Protein AF-A0A9W9ZED6-F1 (afdb_monomer_lite)

InterPro domains:
  IPR007842 HEPN domain [PF05168] (178-301)
  IPR007842 HEPN domain [PS50910] (184-295)
  IPR007842 HEPN domain [SM00748] (182-295)
  IPR036869 Chaperone J-domain superfamily [G3DSA:1.10.287.110] (60-120)

Foldseek 3Di:
DDDDPPPPLPPLLCQLADWDFADPDPVDHTDIDTNLPDPDDDPVPDPDPPDDDDPVVLVVLLVVLLSQLVSLLVDDPVSSLSSLLVQLLVLQLLVDPPCSVSSVVSNVSSCVSCVVSPDDCPVVSVVSSVVSNVVSVVVVVLLVVCCVPQNHPVPRPVCVPDPDDDDPPPWDADLVVLVVLLVQLVVLLVVLVCLLVDPDHQLLSSLLSLLSSLQSLLVSLVNRTHPDDDPDSQNLVSCPPSPDVVSNVLSVVSCVLNNTNVQSPDQVNDDPPDDNSVVGDSVSSVSSSVSSVVSSVVSVVVRD

Radius of gyration: 32.07 Å; chains: 1; bounding box: 78×42×89 Å

Sequence (304 aa):
MDEDDIVDEDNIVDLLTKMYKINIGHDKEPVQVNSADVYKFHRLQEISDDHHSRKGEKQEVFDEISVVLEDAWRLPEEQRTQIVKRLILRWCPEKNLGDEEFCSEAFEHIKNEISRLGRSYDGYIDAWVARAREHGSHREEYRKSFSREYGSWESSSSQRRRNFPPSFCRRNPQPGEARRWFRQAEADLAAGENEIDFSRPSYEWACFKCHQAAEKALKAAQYTIHAEKTSVHNLVDNCSGLNDSELTNLASQLERLVGGSARMRYPDQMCSPKIPNEVYSVQMAQQALELSKKIVVRVEENMP

pLDDT: mean 82.51, std 17.11, range [30.47, 98.81]

Secondary structure (DSSP, 8-state):
--------TTHHHHHHH-EEEE---TTSPPEEEETTT-SSS---TTS-S-----HHHHHHHHHHHHHHHHHHHTS-HHHHHHHHHHHHHHH-GGG-TT-HHHHHHHHHHHHHHHHHTT---HHHHHHHHHHHHHHHHHHHHHHHHHHHHH--GGG-TTGGG-SSPPP--S-B--HHHHHHHHHHHHHHHHHHHHHHSSSS--HHHHHHHHHHHHHHHHHHHHHTTB-PPP----TTGGGTTS--HHHHHHHHHHHHHH-STTTTT-GGGS-TT--GGGT--HHHHHHHHHHHHHHHHHHHHT--

Structure (mmCIF, N/CA/C/O backbone):
data_AF-A0A9W9ZED6-F1
#
_entry.id   AF-A0A9W9ZED6-F1
#
loop_
_atom_site.group_PDB
_atom_site.id
_atom_site.type_symbol
_atom_site.label_atom_id
_atom_site.label_alt_id
_atom_site.label_comp_id
_atom_site.label_asym_id
_atom_site.label_entity_id
_atom_site.label_seq_id
_atom_site.pdbx_PDB_ins_code
_atom_site.Cartn_x
_atom_site.Cartn_y
_atom_site.Cartn_z
_atom_site.occupancy
_atom_site.B_iso_or_equiv
_atom_site.auth_seq_id
_atom_site.auth_comp_id
_atom_site.auth_asym_id
_atom_site.auth_atom_id
_atom_site.pdbx_PDB_model_num
ATOM 1 N N . MET A 1 1 ? 42.546 -27.499 -48.907 1.00 32.12 1 MET A N 1
ATOM 2 C CA . MET A 1 1 ? 41.297 -27.457 -49.681 1.00 32.12 1 MET A CA 1
ATOM 3 C C . MET A 1 1 ? 40.291 -27.001 -48.672 1.00 32.12 1 MET A C 1
ATOM 5 O O . MET A 1 1 ? 39.915 -27.759 -47.788 1.00 32.12 1 MET A O 1
ATOM 9 N N . ASP A 1 2 ? 40.162 -25.692 -48.696 1.00 34.41 2 ASP A N 1
ATOM 10 C CA . ASP A 1 2 ? 39.523 -24.842 -47.718 1.00 34.41 2 ASP A CA 1
ATOM 11 C C . ASP A 1 2 ? 38.009 -24.994 -47.872 1.00 34.41 2 ASP A C 1
ATOM 13 O O . ASP A 1 2 ? 37.505 -24.993 -48.995 1.00 34.41 2 ASP A O 1
ATOM 17 N N . GLU A 1 3 ? 37.304 -25.170 -46.761 1.00 31.50 3 GLU A N 1
ATOM 18 C CA . GLU A 1 3 ? 35.879 -24.868 -46.683 1.00 31.50 3 GLU A CA 1
ATOM 19 C C . GLU A 1 3 ? 35.762 -23.731 -45.676 1.00 31.50 3 GLU A C 1
ATOM 21 O O . GLU A 1 3 ? 35.871 -23.922 -44.466 1.00 31.50 3 GLU A O 1
ATOM 26 N N . ASP A 1 4 ? 35.683 -22.530 -46.244 1.00 33.41 4 ASP A N 1
ATOM 27 C CA . ASP A 1 4 ? 35.278 -21.305 -45.581 1.00 33.41 4 ASP A CA 1
ATOM 28 C C . ASP A 1 4 ? 33.908 -21.529 -44.921 1.00 33.41 4 ASP A C 1
ATOM 30 O O . ASP A 1 4 ? 32.917 -21.792 -45.607 1.00 33.41 4 ASP A O 1
ATOM 34 N N . ASP A 1 5 ? 33.844 -21.403 -43.595 1.00 32.66 5 ASP A N 1
ATOM 35 C CA . ASP A 1 5 ? 32.588 -21.191 -42.877 1.00 32.66 5 ASP A CA 1
ATOM 36 C C . ASP A 1 5 ? 32.085 -19.786 -43.240 1.00 32.66 5 ASP A C 1
ATOM 38 O O . ASP A 1 5 ? 32.440 -18.776 -42.627 1.00 32.66 5 ASP A O 1
ATOM 42 N N . ILE A 1 6 ? 31.288 -19.727 -44.305 1.00 32.94 6 ILE A N 1
ATOM 43 C CA . ILE A 1 6 ? 30.527 -18.547 -44.702 1.00 32.94 6 ILE A CA 1
ATOM 44 C C . ILE A 1 6 ? 29.503 -18.289 -43.594 1.00 32.94 6 ILE A C 1
ATOM 46 O O . ILE A 1 6 ? 28.551 -19.045 -43.406 1.00 32.94 6 ILE A O 1
ATOM 50 N N . VAL A 1 7 ? 29.718 -17.216 -42.839 1.00 36.97 7 VAL A N 1
ATOM 51 C CA . VAL A 1 7 ? 28.716 -16.648 -41.939 1.00 36.97 7 VAL A CA 1
ATOM 52 C C . VAL A 1 7 ? 27.564 -16.153 -42.817 1.00 36.97 7 VAL A C 1
ATOM 54 O O . VAL A 1 7 ? 27.700 -15.136 -43.490 1.00 36.97 7 VAL A O 1
ATOM 57 N N . ASP A 1 8 ? 26.457 -16.899 -42.860 1.00 37.31 8 ASP A N 1
ATOM 58 C CA . ASP A 1 8 ? 25.247 -16.506 -43.592 1.00 37.31 8 ASP A CA 1
ATOM 59 C C . ASP A 1 8 ? 24.757 -15.129 -43.096 1.00 37.31 8 ASP A C 1
ATOM 61 O O . ASP A 1 8 ? 24.290 -14.984 -41.959 1.00 37.31 8 ASP A O 1
ATOM 65 N N . GLU A 1 9 ? 24.826 -14.121 -43.973 1.00 44.72 9 GLU A N 1
ATOM 66 C CA . GLU A 1 9 ? 24.296 -12.757 -43.781 1.00 44.72 9 GLU A CA 1
ATOM 67 C C . GLU A 1 9 ? 22.786 -12.740 -43.432 1.00 44.72 9 GLU A C 1
ATOM 69 O O . GLU A 1 9 ? 22.275 -11.755 -42.902 1.00 44.72 9 GLU A O 1
ATOM 74 N N . ASP A 1 10 ? 22.066 -13.850 -43.635 1.00 46.34 10 ASP A N 1
ATOM 75 C CA . ASP A 1 10 ? 20.621 -13.983 -43.398 1.00 46.34 10 ASP A CA 1
ATOM 76 C C . ASP A 1 10 ? 20.208 -14.079 -41.906 1.00 46.34 10 ASP A C 1
ATOM 78 O O . ASP A 1 10 ? 19.018 -14.038 -41.576 1.00 46.34 10 ASP A O 1
ATOM 82 N N . ASN A 1 11 ? 21.153 -14.179 -40.963 1.00 58.28 11 ASN A N 1
ATOM 83 C CA . ASN A 1 11 ? 20.845 -14.492 -39.557 1.00 58.28 11 ASN A CA 1
ATOM 84 C C . ASN A 1 11 ? 20.409 -13.268 -38.713 1.00 58.28 11 ASN A C 1
ATOM 86 O O . ASN A 1 11 ? 19.580 -13.380 -37.802 1.00 58.28 11 ASN A O 1
ATOM 90 N N . ILE A 1 12 ? 20.920 -12.068 -39.014 1.00 56.69 12 ILE A N 1
ATOM 91 C CA . ILE A 1 12 ? 20.666 -10.859 -38.204 1.00 56.69 12 ILE A CA 1
ATOM 92 C C . ILE A 1 12 ? 19.257 -10.305 -38.455 1.00 56.69 12 ILE A C 1
ATOM 94 O O . ILE A 1 12 ? 18.543 -9.967 -37.505 1.00 56.69 12 ILE A O 1
ATOM 98 N N . VAL A 1 13 ? 18.815 -10.270 -39.713 1.00 57.53 13 VAL A N 1
ATOM 99 C CA . VAL A 1 13 ? 17.461 -9.822 -40.084 1.00 57.53 13 VAL A CA 1
ATOM 100 C C . VAL A 1 13 ? 16.391 -10.746 -39.490 1.00 57.53 13 VAL A C 1
ATOM 102 O O . VAL A 1 13 ? 15.387 -10.266 -38.951 1.00 57.53 13 VAL A O 1
ATOM 105 N N . ASP A 1 14 ? 16.613 -12.064 -39.506 1.00 64.12 14 ASP A N 1
ATOM 106 C CA . ASP A 1 14 ? 15.708 -13.044 -38.887 1.00 64.12 14 ASP A CA 1
ATOM 107 C C . ASP A 1 14 ? 15.621 -12.848 -37.361 1.00 64.12 14 ASP A C 1
ATOM 109 O O . ASP A 1 14 ? 14.539 -12.841 -36.768 1.00 64.12 14 ASP A O 1
ATOM 113 N N . LEU A 1 15 ? 16.748 -12.574 -36.695 1.00 64.94 15 LEU A N 1
ATOM 114 C CA . LEU A 1 15 ? 16.774 -12.237 -35.267 1.00 64.94 15 LEU A CA 1
ATOM 115 C C . LEU A 1 15 ? 15.988 -10.960 -34.934 1.00 64.94 15 LEU A C 1
ATOM 117 O O . LEU A 1 15 ? 15.268 -10.924 -33.929 1.00 64.94 15 LEU A O 1
ATOM 121 N N . LEU A 1 16 ? 16.093 -9.925 -35.766 1.00 62.97 16 LEU A N 1
ATOM 122 C CA . LEU A 1 16 ? 15.434 -8.628 -35.568 1.00 62.97 16 LEU A CA 1
ATOM 123 C C . LEU A 1 16 ? 13.932 -8.643 -35.902 1.00 62.97 16 LEU A C 1
ATOM 125 O O . LEU A 1 16 ? 13.187 -7.773 -35.449 1.00 62.97 16 LEU A O 1
ATOM 129 N N . THR A 1 17 ? 13.462 -9.650 -36.636 1.00 67.50 17 THR A N 1
ATOM 130 C CA . THR A 1 17 ? 12.048 -9.792 -37.022 1.00 67.50 17 THR A CA 1
ATOM 131 C C . THR A 1 17 ? 11.277 -10.825 -36.190 1.00 67.50 17 THR A C 1
ATOM 133 O O . THR A 1 17 ? 10.045 -10.861 -36.253 1.00 67.50 17 THR A O 1
ATOM 136 N N . LYS A 1 18 ? 11.959 -11.607 -35.338 1.00 78.19 18 LYS A N 1
ATOM 137 C CA . LYS A 1 18 ? 11.334 -12.588 -34.431 1.00 78.19 18 LYS A CA 1
ATOM 138 C C . LYS A 1 18 ? 10.252 -11.977 -33.539 1.00 78.19 18 LYS A C 1
ATOM 140 O O . LYS A 1 18 ? 10.437 -10.932 -32.920 1.00 78.19 18 LYS A O 1
ATOM 145 N N . MET A 1 19 ? 9.136 -12.691 -33.414 1.00 79.88 19 MET A N 1
ATOM 146 C CA . MET A 1 19 ? 8.006 -12.336 -32.552 1.00 79.88 19 MET A CA 1
ATOM 147 C C . MET A 1 19 ? 7.913 -13.302 -31.369 1.00 79.88 19 MET A C 1
ATOM 149 O O . MET A 1 19 ? 8.010 -14.517 -31.532 1.00 79.88 19 MET A O 1
ATOM 153 N N . TYR A 1 20 ? 7.670 -12.765 -30.177 1.00 81.19 20 TYR A N 1
ATOM 154 C CA . TYR A 1 20 ? 7.548 -13.515 -28.931 1.00 81.19 20 TYR A CA 1
ATOM 155 C C . TYR A 1 20 ? 6.149 -13.369 -28.342 1.00 81.19 20 TYR A C 1
ATOM 157 O O . TYR A 1 20 ? 5.578 -12.282 -28.344 1.00 81.19 20 TYR A O 1
ATOM 165 N N . LYS A 1 21 ? 5.614 -14.454 -27.773 1.00 86.62 21 LYS A N 1
ATOM 166 C CA . LYS A 1 21 ? 4.383 -14.431 -26.974 1.00 86.62 21 LYS A CA 1
ATOM 167 C C . LYS A 1 21 ? 4.750 -14.405 -25.490 1.00 86.62 21 LYS A C 1
ATOM 169 O O . LYS A 1 21 ? 5.239 -15.398 -24.956 1.00 86.62 21 LYS A O 1
ATOM 174 N N . ILE A 1 22 ? 4.527 -13.271 -24.834 1.00 84.00 22 ILE A N 1
ATOM 175 C CA . ILE A 1 22 ? 4.943 -13.009 -23.452 1.00 84.00 22 ILE A CA 1
ATOM 176 C C . ILE A 1 22 ? 3.727 -13.081 -22.529 1.00 84.00 22 ILE A C 1
ATOM 178 O O . ILE A 1 22 ? 2.762 -12.340 -22.695 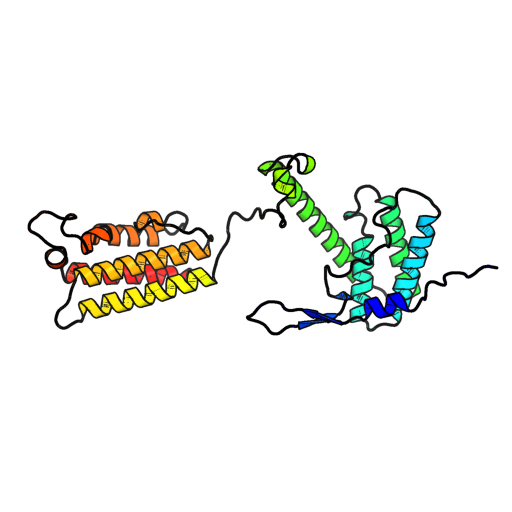1.00 84.00 22 ILE A O 1
ATOM 182 N N . ASN A 1 23 ? 3.784 -13.961 -21.530 1.00 84.00 23 ASN A N 1
ATOM 183 C CA . ASN A 1 23 ? 2.789 -14.024 -20.462 1.00 84.00 23 ASN A CA 1
ATOM 184 C C . ASN A 1 23 ? 3.164 -13.032 -19.342 1.00 84.00 23 ASN A C 1
ATOM 186 O O . ASN A 1 23 ? 4.270 -13.111 -18.809 1.00 84.00 23 ASN A O 1
ATOM 190 N N . ILE A 1 24 ? 2.263 -12.099 -19.009 1.00 80.69 24 ILE A N 1
ATOM 191 C CA . ILE A 1 24 ? 2.496 -11.010 -18.035 1.00 80.69 24 ILE A CA 1
ATOM 192 C C . ILE A 1 24 ? 1.831 -11.304 -16.669 1.00 80.69 24 ILE A C 1
ATOM 194 O O . ILE A 1 24 ? 2.054 -10.572 -15.707 1.00 80.69 24 ILE A O 1
ATOM 198 N N . GLY A 1 25 ? 1.057 -12.386 -16.542 1.00 75.50 25 GLY A N 1
ATOM 199 C CA . GLY A 1 25 ? 0.351 -12.745 -15.308 1.00 75.50 25 GLY A CA 1
ATOM 200 C C . GLY A 1 25 ? -0.948 -13.504 -15.573 1.00 75.50 25 GLY A C 1
ATOM 201 O O . GLY A 1 25 ? -1.413 -13.590 -16.703 1.00 75.50 25 GLY A O 1
ATOM 202 N N . HIS A 1 26 ? -1.553 -14.063 -14.523 1.00 71.81 26 HIS A N 1
ATOM 203 C CA . HIS A 1 26 ? -2.813 -14.818 -14.627 1.00 71.81 26 HIS A CA 1
ATOM 204 C C . HIS A 1 26 ? -4.053 -13.933 -14.833 1.00 71.81 26 HIS A C 1
ATOM 206 O O . HIS A 1 26 ? -5.129 -14.436 -15.139 1.00 71.81 26 HIS A O 1
ATOM 212 N N . ASP A 1 27 ? -3.905 -12.628 -14.635 1.00 76.00 27 ASP A N 1
ATOM 213 C CA . ASP A 1 27 ? -4.932 -11.595 -14.746 1.00 76.00 27 ASP A CA 1
ATOM 214 C C . ASP A 1 27 ? -4.948 -10.906 -16.121 1.00 76.00 27 ASP A C 1
ATOM 216 O O . ASP A 1 27 ? -5.785 -10.033 -16.357 1.00 76.00 27 ASP A O 1
ATOM 220 N N . LYS A 1 28 ? -4.027 -11.268 -17.028 1.00 76.25 28 LYS A N 1
ATOM 221 C CA . LYS A 1 28 ? -3.878 -10.640 -18.347 1.00 76.25 28 LYS A CA 1
ATOM 222 C C . LYS A 1 28 ? -3.605 -11.667 -19.436 1.00 76.25 28 LYS A C 1
ATOM 224 O O . LYS A 1 28 ? -2.868 -12.628 -19.239 1.00 76.25 28 LYS A O 1
ATOM 229 N N . GLU A 1 29 ? -4.149 -11.410 -20.619 1.00 85.44 29 GLU A N 1
ATOM 230 C CA . GLU A 1 29 ? -3.854 -12.218 -21.799 1.00 85.44 29 GLU A CA 1
ATOM 231 C C . GLU A 1 29 ? -2.387 -12.050 -22.239 1.00 85.44 29 GLU A C 1
ATOM 233 O O . GLU A 1 29 ? -1.839 -10.943 -22.155 1.00 85.44 29 GLU A O 1
ATOM 238 N N . PRO A 1 30 ? -1.727 -13.120 -22.727 1.00 86.56 30 PRO A N 1
ATOM 239 C CA . PRO A 1 30 ? -0.368 -13.026 -23.244 1.00 86.56 30 PRO A CA 1
ATOM 240 C C . PRO A 1 30 ? -0.264 -12.064 -24.435 1.00 86.56 30 PRO A C 1
ATOM 242 O O . PRO A 1 30 ? -1.065 -12.127 -25.369 1.00 86.56 30 PRO A O 1
ATOM 245 N N . VAL A 1 31 ? 0.773 -11.228 -24.441 1.00 87.25 31 VAL A N 1
ATOM 246 C CA . VAL A 1 31 ? 0.999 -10.188 -25.456 1.00 87.25 31 VAL A CA 1
ATOM 247 C C . VAL A 1 31 ? 2.019 -10.668 -26.487 1.00 87.25 31 VAL A C 1
ATOM 249 O O . VAL A 1 31 ? 3.009 -11.307 -26.129 1.00 87.25 31 VAL A O 1
ATOM 252 N N . GLN A 1 32 ? 1.795 -10.364 -27.768 1.00 86.44 32 GLN A N 1
ATOM 253 C CA . GLN A 1 32 ? 2.798 -10.575 -28.814 1.00 86.44 32 GLN A CA 1
ATOM 254 C C . GLN A 1 32 ? 3.697 -9.346 -28.943 1.00 86.44 32 GLN A C 1
ATOM 256 O O . GLN A 1 32 ? 3.198 -8.229 -29.042 1.00 86.44 32 GLN A O 1
ATOM 261 N N . VAL A 1 33 ? 5.010 -9.557 -28.929 1.00 81.25 33 VAL A N 1
ATOM 262 C CA . VAL A 1 33 ? 6.017 -8.491 -28.894 1.00 81.25 33 VAL A CA 1
ATOM 263 C C . VAL A 1 33 ? 7.166 -8.845 -29.839 1.00 81.25 33 VAL A C 1
ATOM 265 O O . VAL A 1 33 ? 7.604 -9.995 -29.867 1.00 81.25 33 VAL A O 1
ATOM 268 N N . ASN A 1 34 ? 7.656 -7.877 -30.612 1.00 79.12 34 ASN A N 1
ATOM 269 C CA . ASN A 1 34 ? 8.803 -8.068 -31.502 1.00 79.12 34 ASN A CA 1
ATOM 270 C C . ASN A 1 34 ? 10.124 -8.143 -30.710 1.00 79.12 34 ASN A C 1
ATOM 272 O O . ASN A 1 34 ? 10.250 -7.569 -29.626 1.00 79.12 34 ASN A O 1
ATOM 276 N N . SER A 1 35 ? 11.133 -8.835 -31.241 1.00 73.62 35 SER A N 1
ATOM 277 C CA . SER A 1 35 ? 12.452 -8.986 -30.614 1.00 73.62 35 SER A CA 1
ATOM 278 C C . SER A 1 35 ? 13.128 -7.647 -30.289 1.00 73.62 35 SER A C 1
ATOM 280 O O . SER A 1 35 ? 13.801 -7.531 -29.256 1.00 73.62 35 SER A O 1
ATOM 282 N N . ALA A 1 36 ? 12.889 -6.613 -31.101 1.00 65.88 36 ALA A N 1
ATOM 283 C CA . ALA A 1 36 ? 13.375 -5.252 -30.903 1.00 65.88 36 ALA A CA 1
ATOM 284 C C . ALA A 1 36 ? 12.725 -4.529 -29.702 1.00 65.88 36 ALA A C 1
ATOM 286 O O . ALA A 1 36 ? 13.316 -3.587 -29.161 1.00 65.88 36 ALA A O 1
ATOM 287 N N . ASP A 1 37 ? 11.604 -5.033 -29.182 1.00 69.88 37 ASP A N 1
ATOM 288 C CA . ASP A 1 37 ? 10.894 -4.466 -28.027 1.00 69.88 37 ASP A CA 1
ATOM 289 C C . ASP A 1 37 ? 11.163 -5.223 -26.713 1.00 69.88 37 ASP A C 1
ATOM 291 O O . ASP A 1 37 ? 10.927 -4.703 -25.619 1.00 69.88 37 ASP A O 1
ATOM 295 N N . VAL A 1 38 ? 11.714 -6.440 -26.777 1.00 69.75 38 VAL A N 1
ATOM 296 C CA . VAL A 1 38 ? 12.017 -7.244 -25.581 1.00 69.75 38 VAL A CA 1
ATOM 297 C C . VAL A 1 38 ? 13.348 -6.818 -24.952 1.00 69.75 38 VAL A C 1
ATOM 299 O O . VAL A 1 38 ? 14.405 -6.935 -25.563 1.00 69.75 38 VAL A O 1
ATOM 302 N N . TYR A 1 39 ? 13.316 -6.370 -23.690 1.00 58.47 39 TYR A N 1
ATOM 303 C CA . TYR A 1 39 ? 14.476 -5.794 -22.985 1.00 58.47 39 TYR A CA 1
ATOM 304 C C . TYR A 1 39 ? 15.612 -6.791 -22.668 1.00 58.47 39 TYR A C 1
ATOM 306 O O . TYR A 1 39 ? 16.735 -6.353 -22.418 1.00 58.47 39 TYR A O 1
ATOM 314 N N . LYS A 1 40 ? 15.354 -8.113 -22.594 1.00 56.78 40 LYS A N 1
ATOM 315 C CA . LYS A 1 40 ? 16.348 -9.048 -22.016 1.00 56.78 40 LYS A CA 1
ATOM 316 C C . LYS A 1 40 ? 16.332 -10.526 -22.445 1.00 56.78 40 LYS A C 1
ATOM 318 O O . LYS A 1 40 ? 16.991 -11.319 -21.778 1.00 56.78 40 LYS A O 1
ATOM 323 N N . PHE A 1 41 ? 15.646 -10.927 -23.515 1.00 37.22 41 PHE A N 1
ATOM 324 C CA . PHE A 1 41 ? 15.777 -12.300 -24.029 1.00 37.22 41 PHE A CA 1
ATOM 325 C C . PHE A 1 41 ? 16.493 -12.286 -25.370 1.00 37.22 41 PHE A C 1
ATOM 327 O O . PHE A 1 41 ? 16.078 -11.581 -26.281 1.00 37.22 41 PHE A O 1
ATOM 334 N N . HIS A 1 42 ? 17.591 -13.043 -25.416 1.00 38.31 42 HIS A N 1
ATOM 335 C CA . HIS A 1 42 ? 18.648 -12.985 -26.419 1.00 38.31 42 HIS A CA 1
ATOM 336 C C . HIS A 1 42 ? 19.302 -11.593 -26.456 1.00 38.31 42 HIS A C 1
ATOM 338 O O . HIS A 1 42 ? 19.097 -10.794 -27.366 1.00 38.31 42 HIS A O 1
ATOM 344 N N . ARG A 1 43 ? 20.197 -11.330 -25.479 1.00 44.69 43 ARG A N 1
ATOM 345 C CA . ARG A 1 43 ? 21.478 -10.724 -25.891 1.00 44.69 43 ARG A CA 1
ATOM 346 C C . ARG A 1 43 ? 21.898 -11.538 -27.107 1.00 44.69 43 ARG A C 1
ATOM 348 O O . ARG A 1 43 ? 21.798 -12.760 -27.017 1.00 44.69 43 ARG A O 1
ATOM 355 N N . LEU A 1 44 ? 22.298 -10.890 -28.195 1.00 40.78 44 LEU A N 1
ATOM 356 C CA . LEU A 1 44 ? 23.171 -11.533 -29.169 1.00 40.78 44 LEU A CA 1
ATOM 357 C C . LEU A 1 44 ? 24.216 -12.272 -28.331 1.00 40.78 44 LEU A C 1
ATOM 359 O O . LEU A 1 44 ? 25.016 -11.637 -27.641 1.00 40.78 44 LEU A O 1
ATOM 363 N N . GLN A 1 45 ? 24.046 -13.584 -28.199 1.00 35.66 45 GLN A N 1
ATOM 364 C CA . GLN A 1 45 ? 25.032 -14.420 -27.560 1.00 35.66 45 GLN A CA 1
ATOM 365 C C . GLN A 1 45 ? 26.251 -14.182 -28.441 1.00 35.66 45 GLN A C 1
ATOM 367 O O . GLN A 1 45 ? 26.134 -14.276 -29.657 1.00 35.66 45 GLN A O 1
ATOM 372 N N . GLU A 1 46 ? 27.366 -13.773 -27.848 1.00 39.97 46 GLU A N 1
ATOM 373 C CA . GLU A 1 46 ? 28.652 -13.910 -28.533 1.00 39.97 46 GLU A CA 1
ATOM 374 C C . GLU A 1 46 ? 28.908 -12.930 -29.693 1.00 39.97 46 GLU A C 1
ATOM 376 O O . GLU A 1 46 ? 29.498 -13.292 -30.697 1.00 39.97 46 GLU A O 1
ATOM 381 N N . ILE A 1 47 ? 28.597 -11.644 -29.502 1.00 39.25 47 ILE A N 1
ATOM 382 C CA . ILE A 1 47 ? 29.457 -10.582 -30.060 1.00 39.25 47 ILE A CA 1
ATOM 383 C C . ILE A 1 47 ? 30.034 -9.805 -28.875 1.00 39.25 47 ILE A C 1
ATOM 385 O O . ILE A 1 47 ? 29.541 -8.743 -28.479 1.00 39.25 47 ILE A O 1
ATOM 389 N N . SER A 1 48 ? 31.009 -10.483 -28.265 1.00 37.66 48 SER A N 1
ATOM 390 C CA . SER A 1 48 ? 32.043 -10.013 -27.345 1.00 37.66 48 SER A CA 1
ATOM 391 C C . SER A 1 48 ? 31.618 -9.211 -26.105 1.00 37.66 48 SER A C 1
ATOM 393 O O . SER A 1 48 ? 31.513 -7.985 -26.108 1.00 37.66 48 SER A O 1
ATOM 395 N N . ASP A 1 49 ? 31.477 -9.933 -24.990 1.00 30.47 49 ASP A N 1
ATOM 396 C CA . ASP A 1 49 ? 31.682 -9.395 -23.635 1.00 30.47 49 ASP A CA 1
ATOM 397 C C . ASP A 1 49 ? 33.203 -9.405 -23.269 1.00 30.47 49 ASP A C 1
ATOM 399 O O . ASP A 1 49 ? 33.542 -9.264 -22.097 1.00 30.47 49 ASP A O 1
ATOM 403 N N . ASP A 1 50 ? 34.121 -9.578 -24.241 1.00 38.19 50 ASP A N 1
ATOM 404 C CA . ASP A 1 50 ? 35.566 -9.793 -24.012 1.00 38.19 50 ASP A CA 1
ATOM 405 C C . ASP A 1 50 ? 36.457 -9.017 -25.009 1.00 38.19 50 ASP A C 1
ATOM 407 O O . ASP A 1 50 ? 37.311 -9.584 -25.682 1.00 38.19 50 ASP A O 1
ATOM 411 N N . HIS A 1 51 ? 36.270 -7.699 -25.140 1.00 44.25 51 HIS A N 1
ATOM 412 C CA . HIS A 1 51 ? 37.183 -6.866 -25.939 1.00 44.25 51 HIS A CA 1
ATOM 413 C C . HIS A 1 51 ? 38.269 -6.228 -25.074 1.00 44.25 51 HIS A C 1
ATOM 415 O O . HIS A 1 51 ? 38.261 -5.032 -24.783 1.00 44.25 51 HIS A O 1
ATOM 421 N N . HIS A 1 52 ? 39.266 -7.030 -24.703 1.00 37.81 52 HIS A N 1
ATOM 422 C CA . HIS A 1 52 ? 40.570 -6.506 -24.313 1.00 37.81 52 HIS A CA 1
ATOM 423 C C . HIS A 1 52 ? 41.461 -6.298 -25.554 1.00 37.81 52 HIS A C 1
ATOM 425 O O . HIS A 1 52 ? 42.200 -7.182 -25.964 1.00 37.81 52 HIS A O 1
ATOM 431 N N . SER A 1 53 ? 41.444 -5.067 -26.075 1.00 48.72 53 SER A N 1
ATOM 432 C CA . SER A 1 53 ? 42.511 -4.388 -26.835 1.00 48.72 53 SER A CA 1
ATOM 433 C C . SER A 1 53 ? 43.191 -5.144 -27.997 1.00 48.72 53 SER A C 1
ATOM 435 O O . SER A 1 53 ? 44.227 -5.786 -27.814 1.00 48.72 53 SER A O 1
ATOM 437 N N . ARG A 1 54 ? 42.732 -4.888 -29.237 1.00 45.75 54 ARG A N 1
ATOM 438 C CA . ARG A 1 54 ? 43.544 -4.901 -30.476 1.00 45.75 54 ARG A CA 1
ATOM 439 C C . ARG A 1 54 ? 42.887 -4.055 -31.577 1.00 45.75 54 ARG A C 1
ATOM 441 O O . ARG A 1 54 ? 41.695 -4.148 -31.822 1.00 45.75 54 ARG A O 1
ATOM 448 N N . LYS A 1 55 ? 43.681 -3.254 -32.303 1.00 47.91 55 LYS A N 1
ATOM 449 C CA . LYS A 1 55 ? 43.229 -2.390 -33.422 1.00 47.91 55 LYS A CA 1
ATOM 450 C C . LYS A 1 55 ? 42.509 -3.132 -34.567 1.00 47.91 55 LYS A C 1
ATOM 452 O O . LYS A 1 55 ? 41.830 -2.467 -35.337 1.00 47.91 55 LYS A O 1
ATOM 457 N N . GLY A 1 56 ? 42.677 -4.454 -34.684 1.00 51.97 56 GLY A N 1
ATOM 458 C CA . GLY A 1 56 ? 41.966 -5.289 -35.663 1.00 51.97 56 GLY A CA 1
ATOM 459 C C . GLY A 1 56 ? 40.480 -5.469 -35.334 1.00 51.97 56 GLY A C 1
ATOM 460 O O . GLY A 1 56 ? 39.649 -5.307 -36.213 1.00 51.97 56 GLY A O 1
ATOM 461 N N . GLU A 1 57 ? 40.143 -5.642 -34.054 1.00 66.12 57 GLU A N 1
ATOM 462 C CA . GLU A 1 57 ? 38.766 -5.880 -33.581 1.00 66.12 57 GLU A CA 1
ATOM 463 C C . GLU A 1 57 ? 37.883 -4.626 -33.699 1.00 66.12 57 GLU A C 1
ATOM 465 O O . GLU A 1 57 ? 36.672 -4.702 -33.872 1.00 66.12 57 GLU A O 1
ATOM 470 N N . LYS A 1 58 ? 38.489 -3.432 -33.653 1.00 77.12 58 LYS A N 1
ATOM 471 C CA . LYS A 1 58 ? 37.758 -2.163 -33.787 1.00 77.12 58 LYS A CA 1
ATOM 472 C C . LYS A 1 58 ? 37.110 -2.000 -35.162 1.00 77.12 58 LYS A C 1
ATOM 474 O O . LYS A 1 58 ? 36.001 -1.481 -35.239 1.00 77.12 58 LYS A O 1
ATOM 479 N N . GLN A 1 59 ? 37.810 -2.393 -36.227 1.00 79.94 59 GLN A N 1
ATOM 480 C CA . GLN A 1 59 ? 37.269 -2.270 -37.579 1.00 79.94 59 GLN A CA 1
ATOM 481 C C . GLN A 1 59 ? 36.141 -3.279 -37.800 1.00 79.94 59 GLN A C 1
ATOM 483 O O . GLN A 1 59 ? 35.099 -2.896 -38.311 1.00 79.94 59 GLN A O 1
ATOM 488 N N . GLU A 1 60 ? 36.307 -4.508 -37.308 1.00 80.81 60 GLU A N 1
ATOM 489 C CA . GLU A 1 60 ? 35.274 -5.550 -37.350 1.00 80.81 60 GLU A CA 1
ATOM 490 C C . GLU A 1 60 ? 33.977 -5.075 -36.677 1.00 80.81 60 GLU A C 1
ATOM 492 O O . GLU A 1 60 ? 32.907 -5.148 -37.273 1.00 80.81 60 GLU A O 1
ATOM 497 N N . VAL A 1 61 ? 34.071 -4.461 -35.491 1.00 82.19 61 VAL A N 1
ATOM 498 C CA . VAL A 1 61 ? 32.903 -3.885 -34.802 1.00 82.19 61 VAL A CA 1
ATOM 499 C C . VAL A 1 61 ? 32.229 -2.777 -35.622 1.00 82.19 61 VAL A C 1
ATOM 501 O O . VAL A 1 61 ? 31.005 -2.646 -35.604 1.00 82.19 61 VAL A O 1
ATOM 504 N N . PHE A 1 62 ? 32.996 -1.943 -36.326 1.00 86.31 62 PHE A N 1
ATOM 505 C CA . PHE A 1 62 ? 32.430 -0.875 -37.157 1.00 86.31 62 PHE A CA 1
ATOM 506 C C . PHE A 1 62 ? 31.740 -1.429 -38.401 1.00 86.31 62 PHE A C 1
ATOM 508 O O . PHE A 1 62 ? 30.661 -0.949 -38.756 1.00 86.31 62 PHE A O 1
ATOM 515 N N . ASP A 1 63 ? 32.325 -2.456 -39.011 1.00 84.19 63 ASP A N 1
ATOM 516 C CA . ASP A 1 63 ? 31.753 -3.148 -40.160 1.00 84.19 63 ASP A CA 1
ATOM 517 C C . ASP A 1 63 ? 30.444 -3.851 -39.756 1.00 84.19 63 ASP A C 1
ATOM 519 O O . ASP A 1 63 ? 29.422 -3.680 -40.420 1.00 84.19 63 ASP A O 1
ATOM 523 N N . GLU A 1 64 ? 30.412 -4.520 -38.598 1.00 82.75 64 GLU A N 1
ATOM 524 C CA . GLU A 1 64 ? 29.187 -5.102 -38.031 1.00 82.75 64 GLU A CA 1
ATOM 525 C C . GLU A 1 64 ? 28.102 -4.050 -37.764 1.00 82.75 64 GLU A C 1
ATOM 527 O O . GLU A 1 64 ? 26.931 -4.255 -38.094 1.00 82.75 64 GLU A O 1
ATOM 532 N N . ILE A 1 65 ? 28.466 -2.906 -37.173 1.00 86.38 65 ILE A N 1
ATOM 533 C CA . ILE A 1 65 ? 27.529 -1.796 -36.947 1.00 86.38 65 ILE A CA 1
ATOM 534 C C . ILE A 1 65 ? 26.935 -1.323 -38.278 1.00 86.38 65 ILE A C 1
ATOM 536 O O . ILE A 1 65 ? 25.725 -1.089 -38.351 1.00 86.38 65 ILE A O 1
ATOM 540 N N . SER A 1 66 ? 27.768 -1.183 -39.311 1.00 89.75 66 SER A N 1
ATOM 541 C CA . SER A 1 66 ? 27.332 -0.789 -40.651 1.00 89.75 66 SER A CA 1
ATOM 542 C C . SER A 1 66 ? 26.359 -1.805 -41.246 1.00 89.75 66 SER A C 1
ATOM 544 O O . SER A 1 66 ? 25.276 -1.402 -41.670 1.00 89.75 66 SER A O 1
ATOM 546 N N . VAL A 1 67 ? 26.672 -3.104 -41.191 1.00 86.38 67 VAL A N 1
ATOM 547 C CA . VAL A 1 67 ? 25.782 -4.180 -41.672 1.00 86.38 67 VAL A CA 1
ATOM 548 C C . VAL A 1 67 ? 24.429 -4.137 -40.955 1.00 86.38 67 VAL A C 1
ATOM 550 O O . VAL A 1 67 ? 23.381 -4.086 -41.599 1.00 86.38 67 VAL A O 1
ATOM 553 N N . VAL A 1 68 ? 24.428 -4.046 -39.620 1.00 85.00 68 VAL A N 1
ATOM 554 C CA . VAL A 1 68 ? 23.188 -3.978 -38.827 1.00 85.00 68 VAL A CA 1
ATOM 555 C C . VAL A 1 68 ? 22.346 -2.752 -39.194 1.00 85.00 68 VAL A C 1
ATOM 557 O O . VAL A 1 68 ? 21.116 -2.834 -39.227 1.00 85.00 68 VAL A O 1
ATOM 560 N N . LEU A 1 69 ? 22.975 -1.600 -39.446 1.00 88.31 69 LEU A N 1
ATOM 561 C CA . LEU A 1 69 ? 22.265 -0.385 -39.851 1.00 88.31 69 LEU A CA 1
ATOM 562 C C . LEU A 1 69 ? 21.690 -0.501 -41.268 1.00 88.31 69 LEU A C 1
ATOM 564 O O . LEU A 1 69 ? 20.554 -0.077 -41.488 1.00 88.31 69 LEU A O 1
ATOM 568 N N . GLU A 1 70 ? 22.425 -1.093 -42.208 1.00 89.19 70 GLU A N 1
ATOM 569 C CA . GLU A 1 70 ? 21.939 -1.343 -43.569 1.00 89.19 70 GLU A CA 1
ATOM 570 C C . GLU A 1 70 ? 20.724 -2.274 -43.574 1.00 89.19 70 GLU A C 1
ATOM 572 O O . GLU A 1 70 ? 19.708 -1.968 -44.210 1.00 89.19 70 GLU A O 1
ATOM 577 N N . ASP A 1 71 ? 20.777 -3.346 -42.790 1.00 84.44 71 ASP A N 1
ATOM 578 C CA . ASP A 1 71 ? 19.659 -4.264 -42.596 1.00 84.44 71 ASP A CA 1
ATOM 579 C C . ASP A 1 71 ? 18.466 -3.590 -41.921 1.00 84.44 71 ASP A C 1
ATOM 581 O O . ASP A 1 71 ? 17.323 -3.727 -42.369 1.00 84.44 71 ASP A O 1
ATOM 585 N N . ALA A 1 72 ? 18.713 -2.777 -40.890 1.00 85.50 72 ALA A N 1
ATOM 586 C CA . ALA A 1 72 ? 17.666 -1.999 -40.237 1.00 85.50 72 ALA A CA 1
ATOM 587 C C . ALA A 1 72 ? 16.969 -1.036 -41.212 1.00 85.50 72 ALA A C 1
ATOM 589 O O . ALA A 1 72 ? 15.786 -0.731 -41.042 1.00 85.50 72 ALA A O 1
ATOM 590 N N . TRP A 1 73 ? 17.663 -0.565 -42.252 1.00 89.00 73 TRP A N 1
ATOM 591 C CA . TRP A 1 73 ? 17.085 0.296 -43.285 1.00 89.00 73 TRP A CA 1
ATOM 592 C C . TRP A 1 73 ? 16.140 -0.426 -44.249 1.00 89.00 73 TRP A C 1
ATOM 594 O O . TRP A 1 73 ? 15.325 0.240 -44.893 1.00 89.00 73 TRP A O 1
ATOM 604 N N . ARG A 1 74 ? 16.191 -1.763 -44.302 1.00 87.75 74 ARG A N 1
ATOM 605 C CA . ARG A 1 74 ? 15.240 -2.605 -45.049 1.00 87.75 74 ARG A CA 1
ATOM 606 C C . ARG A 1 74 ? 13.923 -2.822 -44.287 1.00 87.75 74 ARG A C 1
ATOM 608 O O . ARG A 1 74 ? 12.945 -3.273 -44.879 1.00 87.75 74 ARG A 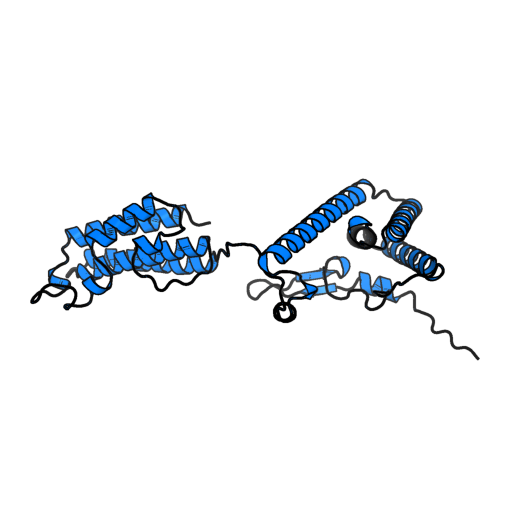O 1
ATOM 615 N N . LEU A 1 75 ? 13.883 -2.489 -42.993 1.00 85.19 75 LEU A N 1
ATOM 616 C CA . LEU A 1 75 ? 12.742 -2.711 -42.101 1.00 85.19 75 LEU A CA 1
ATOM 617 C C . LEU A 1 75 ? 11.815 -1.481 -41.977 1.00 85.19 75 LEU A C 1
ATOM 619 O O . LEU A 1 75 ? 12.212 -0.350 -42.287 1.00 85.19 75 LEU A O 1
ATOM 623 N N . PRO A 1 76 ? 10.574 -1.666 -41.477 1.00 87.62 76 PRO A N 1
ATOM 624 C 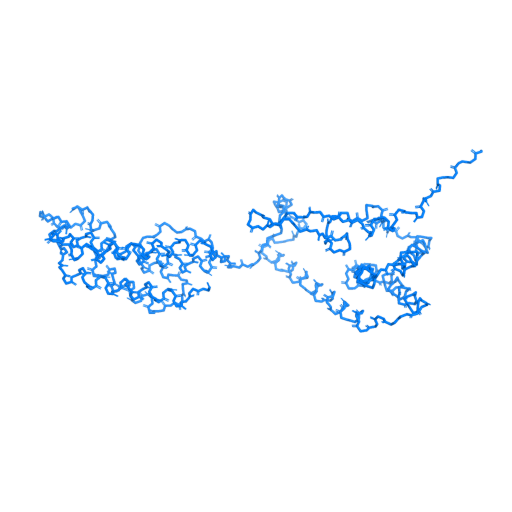CA . PRO A 1 76 ? 9.674 -0.564 -41.144 1.00 87.62 76 PRO A CA 1
ATOM 625 C C . PRO A 1 76 ? 10.276 0.413 -40.125 1.00 87.62 76 PRO A C 1
ATOM 627 O O . PRO A 1 76 ? 11.071 0.043 -39.262 1.00 87.62 76 PRO A O 1
ATOM 630 N N . GLU A 1 77 ? 9.839 1.673 -40.182 1.00 85.62 77 GLU A N 1
ATOM 631 C CA . GLU A 1 77 ? 10.405 2.773 -39.388 1.00 85.62 77 GLU A CA 1
ATOM 632 C C . GLU A 1 77 ? 10.390 2.526 -37.872 1.00 85.62 77 GLU A C 1
ATOM 634 O O . GLU A 1 77 ? 11.344 2.894 -37.183 1.00 85.62 77 GLU A O 1
ATOM 639 N N . GLU A 1 78 ? 9.344 1.880 -37.357 1.00 82.69 78 GLU A N 1
ATOM 640 C CA . GLU A 1 78 ? 9.210 1.552 -35.936 1.00 82.69 78 GLU A CA 1
ATOM 641 C C . GLU A 1 78 ? 10.315 0.590 -35.472 1.00 82.69 78 GLU A C 1
ATOM 643 O O . GLU A 1 78 ? 11.027 0.879 -34.509 1.00 82.69 78 GLU A O 1
ATOM 648 N N . GLN A 1 79 ? 10.534 -0.498 -36.217 1.00 79.94 79 GLN A N 1
ATOM 649 C CA . GLN A 1 79 ? 11.570 -1.493 -35.924 1.00 79.94 79 GLN A CA 1
ATOM 650 C C . GLN A 1 79 ? 12.971 -0.901 -36.091 1.00 79.94 79 GLN A C 1
ATOM 652 O O . GLN A 1 79 ? 13.814 -1.031 -35.199 1.00 79.94 79 GLN A O 1
ATOM 657 N N . ARG A 1 80 ? 13.201 -0.163 -37.185 1.00 86.50 80 ARG A N 1
ATOM 658 C CA . ARG A 1 80 ? 14.467 0.539 -37.430 1.00 86.50 80 ARG A CA 1
ATOM 659 C C . ARG A 1 80 ? 14.824 1.475 -36.279 1.00 86.50 80 ARG A C 1
ATOM 661 O O . ARG A 1 80 ? 15.951 1.458 -35.794 1.00 86.50 80 ARG A O 1
ATOM 668 N N . THR A 1 81 ? 13.862 2.264 -35.802 1.00 87.25 81 THR A N 1
ATOM 669 C CA . THR A 1 81 ? 14.074 3.206 -34.694 1.00 87.25 81 THR A CA 1
ATOM 670 C C . THR A 1 81 ? 14.485 2.486 -33.408 1.00 87.25 81 THR A C 1
ATOM 672 O O . THR A 1 81 ? 15.368 2.974 -32.703 1.00 87.25 81 THR A O 1
ATOM 675 N N . GLN A 1 82 ? 13.919 1.311 -33.110 1.00 83.06 82 GLN A N 1
ATOM 676 C CA . GLN A 1 82 ? 14.347 0.515 -31.952 1.00 83.06 82 GLN A CA 1
ATOM 677 C C . GLN A 1 82 ? 15.770 -0.032 -32.110 1.00 83.06 82 GLN A C 1
ATOM 679 O O . GLN A 1 82 ? 16.535 -0.015 -31.144 1.00 83.06 82 GLN A O 1
ATOM 684 N N . ILE A 1 83 ? 16.149 -0.476 -33.311 1.00 83.88 83 ILE A N 1
ATOM 685 C CA . ILE A 1 83 ? 17.504 -0.977 -33.593 1.00 83.88 83 ILE A CA 1
ATOM 686 C C . ILE A 1 83 ? 18.532 0.144 -33.426 1.00 83.88 83 ILE A C 1
ATOM 688 O O . ILE A 1 83 ? 19.490 -0.007 -32.665 1.00 83.88 83 ILE A O 1
ATOM 692 N N . VAL A 1 84 ? 18.282 1.304 -34.040 1.00 87.00 84 VAL A N 1
ATOM 693 C CA . VAL A 1 84 ? 19.146 2.486 -33.906 1.00 87.00 84 VAL A CA 1
ATOM 694 C C . VAL A 1 84 ? 19.258 2.898 -32.438 1.00 87.00 84 VAL A C 1
ATOM 696 O O . VAL A 1 84 ? 20.362 3.079 -31.926 1.00 87.00 84 VAL A O 1
ATOM 699 N N . LYS A 1 85 ? 18.134 2.967 -31.716 1.00 86.00 85 LYS A N 1
ATOM 700 C CA . LYS A 1 85 ? 18.118 3.260 -30.278 1.00 86.00 85 LYS A CA 1
ATOM 701 C C . LYS A 1 85 ? 18.978 2.283 -29.480 1.00 86.00 85 LYS A C 1
ATOM 703 O O . LYS A 1 85 ? 19.684 2.710 -28.571 1.00 86.00 85 LYS A O 1
ATOM 708 N N . ARG A 1 86 ? 18.929 0.983 -29.782 1.00 83.56 86 ARG A N 1
ATOM 709 C CA . ARG A 1 86 ? 19.741 -0.041 -29.102 1.00 83.56 86 ARG A CA 1
ATOM 710 C C . ARG A 1 86 ? 21.232 0.153 -29.362 1.00 83.56 86 ARG A C 1
ATOM 712 O O . ARG A 1 86 ? 21.991 0.123 -28.397 1.00 83.56 86 ARG A O 1
ATOM 719 N N . LEU A 1 87 ? 21.633 0.397 -30.611 1.00 85.56 87 LEU A N 1
ATOM 720 C CA . LEU A 1 87 ? 23.030 0.670 -30.975 1.00 85.56 87 LEU A CA 1
ATOM 721 C C . LEU A 1 87 ? 23.553 1.924 -30.266 1.00 85.56 87 LEU A C 1
ATOM 723 O O . LEU A 1 87 ? 24.563 1.861 -29.567 1.00 85.56 87 LEU A O 1
ATOM 727 N N . ILE A 1 88 ? 22.794 3.020 -30.338 1.00 85.81 88 ILE A N 1
ATOM 728 C CA . ILE A 1 88 ? 23.081 4.282 -29.642 1.00 85.81 88 ILE A CA 1
ATOM 729 C C . ILE A 1 88 ? 23.216 4.065 -28.132 1.00 85.81 88 ILE A C 1
ATOM 731 O O . ILE A 1 88 ? 24.163 4.538 -27.513 1.00 85.81 88 ILE A O 1
ATOM 735 N N . LEU A 1 89 ? 22.297 3.316 -27.518 1.00 81.56 89 LEU A N 1
ATOM 736 C CA . LEU A 1 89 ? 22.327 3.036 -26.084 1.00 81.56 89 LEU A CA 1
ATOM 737 C C . LEU A 1 89 ? 23.397 2.016 -25.667 1.00 81.56 89 LEU A C 1
ATOM 739 O O . LEU A 1 89 ? 23.655 1.951 -24.463 1.00 81.56 89 LEU A O 1
ATOM 743 N N . ARG A 1 90 ? 23.954 1.212 -26.584 1.00 80.81 90 ARG A N 1
ATOM 744 C CA . ARG A 1 90 ? 25.046 0.249 -26.332 1.00 80.81 90 ARG A CA 1
ATOM 745 C C . ARG A 1 90 ? 26.397 0.955 -26.347 1.00 80.81 90 ARG A C 1
ATOM 747 O O . ARG A 1 90 ? 27.176 0.782 -25.417 1.00 80.81 90 ARG A O 1
ATOM 754 N N . TRP A 1 91 ? 26.617 1.778 -27.365 1.00 81.94 91 TRP A N 1
ATOM 755 C CA . TRP A 1 91 ? 27.878 2.478 -27.606 1.00 81.94 91 TRP A CA 1
ATOM 756 C C . TRP A 1 91 ? 27.927 3.882 -26.993 1.00 81.94 91 TRP A C 1
ATOM 758 O O . TRP A 1 91 ? 28.888 4.611 -27.188 1.00 81.94 91 TRP A O 1
ATOM 768 N N . CYS A 1 92 ? 26.913 4.276 -26.215 1.00 79.31 92 CYS A N 1
ATOM 769 C CA . CYS A 1 92 ? 26.940 5.535 -25.478 1.00 79.31 92 CYS A CA 1
ATOM 770 C C . CYS A 1 92 ? 28.095 5.529 -24.451 1.00 79.31 92 CYS A C 1
ATOM 772 O O . CYS A 1 92 ? 28.074 4.679 -23.551 1.00 79.31 92 CYS A O 1
ATOM 774 N N . PRO A 1 93 ? 29.046 6.483 -24.518 1.00 73.88 93 PRO A N 1
ATOM 775 C CA . PRO A 1 93 ? 30.226 6.508 -23.642 1.00 73.88 93 PRO A CA 1
ATOM 776 C C . PRO A 1 93 ? 29.887 6.483 -22.145 1.00 73.88 93 PRO A C 1
ATOM 778 O O . PRO A 1 93 ? 30.542 5.809 -21.361 1.00 73.88 93 PRO A O 1
ATOM 781 N N . GLU A 1 94 ? 28.774 7.115 -21.764 1.00 68.81 94 GLU A N 1
ATOM 782 C CA . GLU A 1 94 ? 28.263 7.226 -20.386 1.00 68.81 94 GLU A CA 1
ATOM 783 C C . GLU A 1 94 ? 27.978 5.870 -19.704 1.00 68.81 94 GLU A C 1
ATOM 785 O O . GLU A 1 94 ? 27.767 5.812 -18.491 1.00 68.81 94 GLU A O 1
ATOM 790 N N . LYS A 1 95 ? 27.910 4.768 -20.465 1.00 65.75 95 LYS A N 1
ATOM 791 C CA . LYS A 1 95 ? 27.642 3.421 -19.934 1.00 65.75 95 LYS A CA 1
ATOM 792 C C . LYS A 1 95 ? 28.867 2.514 -19.838 1.00 65.75 95 LYS A C 1
ATOM 794 O O . LYS A 1 95 ? 28.774 1.510 -19.131 1.00 65.75 95 LYS A O 1
ATOM 799 N N . ASN A 1 96 ? 29.967 2.850 -20.509 1.00 67.31 96 ASN A N 1
ATOM 800 C CA . ASN A 1 96 ? 31.134 1.982 -20.670 1.00 67.31 96 ASN A CA 1
ATOM 801 C C . ASN A 1 96 ? 32.362 2.630 -20.014 1.00 67.31 96 ASN A C 1
ATOM 803 O O . ASN A 1 96 ? 33.264 3.128 -20.682 1.00 67.31 96 ASN A O 1
ATOM 807 N N . LEU A 1 97 ? 32.365 2.646 -18.677 1.00 61.19 97 LEU A N 1
ATOM 808 C CA . LEU A 1 97 ? 33.481 3.157 -17.877 1.00 61.19 97 LEU A CA 1
ATOM 809 C C . LEU A 1 97 ? 34.732 2.304 -18.138 1.00 61.19 97 LEU A C 1
ATOM 811 O O . LEU A 1 97 ? 34.747 1.127 -17.781 1.00 61.19 97 LEU A O 1
ATOM 815 N N . GLY A 1 98 ? 35.765 2.902 -18.736 1.00 64.81 98 GLY A N 1
ATOM 816 C CA . GLY A 1 98 ? 37.027 2.233 -19.086 1.00 64.81 98 GLY A CA 1
ATOM 817 C C . GLY A 1 98 ? 37.332 2.190 -20.587 1.00 64.81 98 GLY A C 1
ATOM 818 O O . GLY A 1 98 ? 38.502 2.264 -20.944 1.00 64.81 98 GLY A O 1
ATOM 819 N N . ASP A 1 99 ? 36.304 2.200 -21.443 1.00 70.00 99 ASP A N 1
ATOM 820 C CA . ASP A 1 99 ? 36.425 2.131 -22.914 1.00 70.00 99 ASP A CA 1
ATOM 821 C C . ASP A 1 99 ? 35.783 3.352 -23.599 1.00 70.00 99 ASP A C 1
ATOM 823 O O . ASP A 1 99 ? 35.219 3.273 -24.694 1.00 70.00 99 ASP A O 1
ATOM 827 N N . GLU A 1 100 ? 35.831 4.504 -22.927 1.00 76.94 100 GLU A N 1
ATOM 828 C CA . GLU A 1 100 ? 35.137 5.733 -23.333 1.00 76.94 100 GLU A CA 1
ATOM 829 C C . GLU A 1 100 ? 35.574 6.228 -24.717 1.00 76.94 100 GLU A C 1
ATOM 831 O O . GLU A 1 100 ? 34.739 6.684 -25.501 1.00 76.94 100 GLU A O 1
ATOM 836 N N . GLU A 1 101 ? 36.866 6.108 -25.032 1.00 79.31 101 GLU A N 1
ATOM 837 C CA . GLU A 1 101 ? 37.442 6.515 -26.317 1.00 79.31 101 GLU A CA 1
ATOM 838 C C . GLU A 1 101 ? 36.881 5.658 -27.459 1.00 79.31 101 GLU A C 1
ATOM 840 O O . GLU A 1 101 ? 36.303 6.190 -28.404 1.00 79.31 101 GLU A O 1
ATOM 845 N N . PHE A 1 102 ? 36.925 4.331 -27.314 1.00 82.25 102 PHE A N 1
ATOM 846 C CA . PHE A 1 102 ? 36.393 3.397 -28.307 1.00 82.25 102 PHE A CA 1
ATOM 847 C C . PHE A 1 102 ? 34.878 3.543 -28.492 1.00 82.25 102 PHE A C 1
ATOM 849 O O . PHE A 1 102 ? 34.384 3.581 -29.619 1.00 82.25 102 PHE A O 1
ATOM 856 N N . CYS A 1 103 ? 34.130 3.690 -27.396 1.00 81.94 103 CYS A N 1
ATOM 857 C CA . CYS A 1 103 ? 32.685 3.896 -27.462 1.00 81.94 103 CYS A CA 1
ATOM 858 C C . CYS A 1 103 ? 32.328 5.214 -28.148 1.00 81.94 103 CYS A C 1
ATOM 860 O O . CYS A 1 103 ? 31.374 5.257 -28.918 1.00 81.94 103 CYS A O 1
ATOM 862 N N . SER A 1 104 ? 33.102 6.276 -27.914 1.00 84.62 104 SER A N 1
ATOM 863 C CA . SER A 1 104 ? 32.902 7.562 -28.590 1.00 84.62 104 SER A CA 1
ATOM 864 C C . SER A 1 104 ? 33.141 7.443 -30.093 1.00 84.62 104 SER A C 1
ATOM 866 O O . SER A 1 104 ? 32.364 7.972 -30.883 1.00 84.62 104 SER A O 1
ATOM 868 N N . GLU A 1 105 ? 34.168 6.701 -30.502 1.00 87.44 105 GLU A N 1
ATOM 869 C CA . GLU A 1 105 ? 34.451 6.452 -31.916 1.00 87.44 105 GLU A CA 1
ATOM 870 C C . GLU A 1 105 ? 33.361 5.597 -32.579 1.00 87.44 105 GLU A C 1
ATOM 872 O O . GLU A 1 105 ? 32.898 5.942 -33.664 1.00 87.44 105 GLU A O 1
ATOM 877 N N . ALA A 1 106 ? 32.893 4.535 -31.913 1.00 85.94 106 ALA A N 1
ATOM 878 C CA . ALA A 1 106 ? 31.764 3.725 -32.379 1.00 85.94 106 ALA A CA 1
ATOM 879 C C . ALA A 1 106 ? 30.477 4.557 -32.488 1.00 85.94 106 ALA A C 1
ATOM 881 O O . ALA A 1 106 ? 29.708 4.423 -33.438 1.00 85.94 106 ALA A O 1
ATOM 882 N N . PHE A 1 107 ? 30.248 5.452 -31.529 1.00 87.75 107 PHE A N 1
ATOM 883 C CA . PHE A 1 107 ? 29.100 6.349 -31.515 1.00 87.75 107 PHE A CA 1
ATOM 884 C C . PHE A 1 107 ? 29.113 7.336 -32.688 1.00 87.75 107 PHE A C 1
ATOM 886 O O . PHE A 1 107 ? 28.081 7.550 -33.328 1.00 87.75 107 PHE A O 1
ATOM 893 N N . GLU A 1 108 ? 30.275 7.908 -33.001 1.00 89.31 108 GLU A N 1
ATOM 894 C CA . GLU A 1 108 ? 30.434 8.777 -34.168 1.00 89.31 108 GLU A CA 1
ATOM 895 C C . GLU A 1 108 ? 30.326 7.993 -35.484 1.00 89.31 108 GLU A C 1
ATOM 897 O O . GLU A 1 108 ? 29.687 8.475 -36.420 1.00 89.31 108 GLU A O 1
ATOM 902 N N . HIS A 1 109 ? 30.841 6.758 -35.548 1.00 91.06 109 HIS A N 1
ATOM 903 C CA . HIS A 1 109 ? 30.627 5.865 -36.697 1.00 91.06 109 HIS A CA 1
ATOM 904 C C . HIS A 1 109 ? 29.134 5.633 -36.962 1.00 91.06 109 HIS A C 1
ATOM 906 O O . HIS A 1 109 ? 28.665 5.845 -38.078 1.00 91.06 109 HIS A O 1
ATOM 912 N N . ILE A 1 110 ? 28.353 5.329 -35.918 1.00 90.00 110 ILE A N 1
ATOM 913 C CA . ILE A 1 110 ? 26.893 5.157 -36.020 1.00 90.00 110 ILE A CA 1
ATOM 914 C C . ILE A 1 110 ? 26.218 6.412 -36.593 1.00 90.00 110 ILE A C 1
ATOM 916 O O . ILE A 1 110 ? 25.365 6.304 -37.474 1.00 90.00 110 ILE A O 1
ATOM 920 N N . LYS A 1 111 ? 26.579 7.611 -36.117 1.00 89.81 111 LYS A N 1
ATOM 921 C CA . LYS A 1 111 ? 26.008 8.872 -36.629 1.00 89.81 111 LYS A CA 1
ATOM 922 C C . LYS A 1 111 ? 26.339 9.111 -38.100 1.00 89.81 111 LYS A C 1
ATOM 924 O O . LYS A 1 111 ? 25.467 9.543 -38.862 1.00 89.81 111 LYS A O 1
ATOM 929 N N . ASN A 1 112 ? 27.582 8.840 -38.490 1.00 91.12 112 ASN A N 1
ATOM 930 C CA . ASN A 1 112 ? 28.033 8.990 -39.870 1.00 91.12 112 ASN A CA 1
ATOM 931 C C . ASN A 1 112 ? 27.280 8.029 -40.795 1.00 91.12 112 ASN A C 1
ATOM 933 O O . ASN A 1 112 ? 26.792 8.447 -41.843 1.00 91.12 112 ASN A O 1
ATOM 937 N N . GLU A 1 113 ? 27.094 6.781 -40.368 1.00 91.31 113 GLU A N 1
ATOM 938 C CA . GLU A 1 113 ? 26.353 5.771 -41.124 1.00 91.31 113 GLU A CA 1
ATOM 939 C C . GLU A 1 113 ? 24.861 6.096 -41.244 1.00 91.31 113 GLU A C 1
ATOM 941 O O . GLU A 1 113 ? 24.288 6.001 -42.329 1.00 91.31 113 GLU A O 1
ATOM 946 N N . ILE A 1 114 ? 24.228 6.585 -40.175 1.00 90.25 114 ILE A N 1
ATOM 947 C CA . ILE A 1 114 ? 22.840 7.076 -40.229 1.00 90.25 114 ILE A CA 1
ATOM 948 C C . ILE A 1 114 ? 22.706 8.227 -41.237 1.00 90.25 114 ILE A C 1
ATOM 950 O O . ILE A 1 114 ? 21.759 8.258 -42.030 1.00 90.25 114 ILE A O 1
ATOM 954 N N . SER A 1 115 ? 23.673 9.149 -41.230 1.00 88.88 115 SER A N 1
ATOM 955 C CA . SER A 1 115 ? 23.712 10.276 -42.165 1.00 88.88 115 SER A CA 1
ATOM 956 C C . SER A 1 115 ? 23.899 9.797 -43.609 1.00 88.88 115 SER A C 1
ATOM 958 O O . SER A 1 115 ? 23.207 10.282 -44.507 1.00 88.88 115 SER A O 1
ATOM 960 N N . ARG A 1 116 ? 24.771 8.800 -43.834 1.00 91.38 116 ARG A N 1
ATOM 961 C CA . ARG A 1 116 ? 24.999 8.152 -45.138 1.00 91.38 116 ARG A CA 1
ATOM 962 C C . ARG A 1 116 ? 23.729 7.502 -45.687 1.00 91.38 116 ARG A C 1
ATOM 964 O O . ARG A 1 116 ? 23.438 7.645 -46.872 1.00 91.38 116 ARG A O 1
ATOM 971 N N . LEU A 1 117 ? 22.955 6.831 -44.835 1.00 88.81 117 LEU A N 1
ATOM 972 C CA . LEU A 1 117 ? 21.711 6.148 -45.208 1.00 88.81 117 LEU A CA 1
ATOM 973 C C . LEU A 1 117 ? 20.509 7.105 -45.395 1.00 88.81 117 LEU A C 1
ATOM 975 O O . LEU A 1 117 ? 19.394 6.667 -45.700 1.00 88.81 117 LEU A O 1
ATOM 979 N N . GLY A 1 118 ? 20.720 8.420 -45.262 1.00 74.62 118 GLY A N 1
ATOM 980 C CA . GLY A 1 118 ? 19.802 9.445 -45.763 1.00 74.62 118 GLY A CA 1
ATOM 981 C C . GLY A 1 118 ? 18.625 9.796 -44.848 1.00 74.62 118 GLY A C 1
ATOM 982 O O . GLY A 1 118 ? 17.558 10.157 -45.352 1.00 74.62 118 GLY A O 1
ATOM 983 N N . ARG A 1 119 ? 18.777 9.709 -43.516 1.00 72.38 119 ARG A N 1
ATOM 984 C CA . ARG A 1 119 ? 17.787 10.227 -42.543 1.00 72.38 119 ARG A CA 1
ATOM 985 C C . ARG A 1 119 ? 18.457 10.952 -41.377 1.00 72.38 119 ARG A C 1
ATOM 987 O O . ARG A 1 119 ? 19.562 10.604 -40.992 1.00 72.38 119 ARG A O 1
ATOM 994 N N . SER A 1 120 ? 17.752 11.913 -40.775 1.00 78.19 120 SER A N 1
ATOM 995 C CA . SER A 1 120 ? 18.181 12.555 -39.525 1.00 78.19 120 SER A CA 1
ATOM 996 C C . SER A 1 120 ? 17.450 11.928 -38.338 1.00 78.19 120 SER A C 1
ATOM 998 O O . SER A 1 120 ? 16.219 11.871 -38.305 1.00 78.19 120 SER A O 1
ATOM 1000 N N . TYR A 1 121 ? 18.233 11.454 -37.371 1.00 82.19 121 TYR A N 1
ATOM 1001 C CA . TYR A 1 121 ? 17.774 10.953 -36.074 1.00 82.19 121 TYR A CA 1
ATOM 1002 C C . TYR A 1 121 ? 18.222 11.865 -34.924 1.00 82.19 121 TYR A C 1
ATOM 1004 O O . TYR A 1 121 ? 18.064 11.492 -33.765 1.00 82.19 121 TYR A O 1
ATOM 1012 N N . ASP A 1 122 ? 18.752 13.055 -35.216 1.00 81.75 122 ASP A N 1
ATOM 1013 C CA . ASP A 1 122 ? 19.500 13.879 -34.255 1.00 81.75 122 ASP A CA 1
ATOM 1014 C C . ASP A 1 122 ? 18.692 14.173 -32.981 1.00 81.75 122 ASP A C 1
ATOM 1016 O O . ASP A 1 122 ? 19.141 13.877 -31.875 1.00 81.75 122 ASP A O 1
ATOM 1020 N N . GLY A 1 123 ? 17.434 14.607 -33.125 1.00 83.88 123 GLY A N 1
ATOM 1021 C CA . GLY A 1 123 ? 16.554 14.862 -31.977 1.00 83.88 123 GLY A CA 1
ATOM 1022 C C . GLY A 1 123 ? 16.206 13.611 -31.154 1.00 83.88 123 GLY A C 1
ATOM 1023 O O . GLY A 1 123 ? 16.015 13.697 -29.940 1.00 83.88 123 GLY A O 1
ATOM 1024 N N . TYR A 1 124 ? 16.151 12.431 -31.783 1.00 86.38 124 TYR A N 1
ATOM 1025 C CA . TYR A 1 124 ? 15.953 11.161 -31.077 1.00 86.38 124 TYR A CA 1
ATOM 1026 C C . TYR A 1 124 ? 17.226 10.710 -30.360 1.00 86.38 124 TYR A C 1
ATOM 1028 O O . TYR A 1 124 ? 17.154 10.261 -29.215 1.00 86.38 124 TYR A O 1
ATOM 1036 N N . ILE A 1 125 ? 18.381 10.852 -31.015 1.00 86.69 125 ILE A N 1
ATOM 1037 C CA . ILE A 1 125 ? 19.694 10.518 -30.462 1.00 86.69 125 ILE A CA 1
ATOM 1038 C C . ILE A 1 125 ? 19.942 11.347 -29.203 1.00 86.69 125 ILE A C 1
ATOM 1040 O O . ILE A 1 125 ? 20.253 10.768 -28.162 1.00 86.69 125 ILE A O 1
ATOM 1044 N N . ASP A 1 126 ? 19.707 12.659 -29.253 1.00 87.19 126 ASP A N 1
ATOM 1045 C CA . ASP A 1 126 ? 19.856 13.545 -28.095 1.00 87.19 126 ASP A CA 1
ATOM 1046 C C . ASP A 1 126 ? 18.974 13.105 -26.919 1.00 87.19 126 ASP A C 1
ATOM 1048 O O . ASP A 1 126 ? 19.443 12.990 -25.781 1.00 87.19 126 ASP A O 1
ATOM 1052 N N . ALA A 1 127 ? 17.707 12.773 -27.186 1.00 88.69 127 ALA A N 1
ATOM 1053 C CA . ALA A 1 127 ? 16.787 12.278 -26.165 1.00 88.69 127 ALA A CA 1
ATOM 1054 C C . ALA A 1 127 ? 17.243 10.934 -25.565 1.00 88.69 127 ALA A C 1
ATOM 1056 O O . ALA A 1 127 ? 17.134 10.713 -24.353 1.00 88.69 127 ALA A O 1
ATOM 1057 N N . TRP A 1 128 ? 17.769 10.020 -26.385 1.00 88.50 128 TRP A N 1
ATOM 1058 C CA . TRP A 1 128 ? 18.275 8.728 -25.915 1.00 88.50 128 TRP A CA 1
ATOM 1059 C C . TRP A 1 128 ? 19.565 8.862 -25.110 1.00 88.50 128 TRP A C 1
ATOM 1061 O O . TRP A 1 128 ? 19.698 8.186 -24.088 1.00 88.50 128 TRP A O 1
ATOM 1071 N N . VAL A 1 129 ? 20.475 9.751 -25.511 1.00 86.50 129 VAL A N 1
ATOM 1072 C CA . VAL A 1 129 ? 21.703 10.063 -24.767 1.00 86.50 129 VAL A CA 1
ATOM 1073 C C . VAL A 1 129 ? 21.367 10.707 -23.424 1.00 86.50 129 VAL A C 1
ATOM 1075 O O . VAL A 1 129 ? 21.881 10.272 -22.393 1.00 86.50 129 VAL A O 1
ATOM 1078 N N . ALA A 1 130 ? 20.450 11.679 -23.394 1.00 86.94 130 ALA A N 1
ATOM 1079 C CA . ALA A 1 130 ? 19.984 12.284 -22.146 1.00 86.94 130 ALA A CA 1
ATOM 1080 C C . ALA A 1 130 ? 19.405 11.230 -21.188 1.00 86.94 130 ALA A C 1
ATOM 1082 O O . ALA A 1 130 ? 19.755 11.186 -20.007 1.00 86.94 130 ALA A O 1
ATOM 1083 N N . ARG A 1 131 ? 18.591 10.307 -21.713 1.00 85.06 131 ARG A N 1
ATOM 1084 C CA . ARG A 1 131 ? 18.053 9.186 -20.934 1.00 85.06 131 ARG A CA 1
ATOM 1085 C C . ARG A 1 131 ? 19.150 8.221 -20.474 1.00 85.06 131 ARG A C 1
ATOM 1087 O O . ARG A 1 131 ? 19.075 7.704 -19.364 1.00 85.06 131 ARG A O 1
ATOM 1094 N N . ALA A 1 132 ? 20.167 7.954 -21.292 1.00 82.88 132 ALA A N 1
ATOM 1095 C CA . ALA A 1 132 ? 21.297 7.109 -20.904 1.00 82.88 132 ALA A CA 1
ATOM 1096 C C . ALA A 1 132 ? 22.063 7.698 -19.710 1.00 82.88 132 ALA A C 1
ATOM 1098 O O . ALA A 1 132 ? 22.359 6.957 -18.772 1.00 82.88 132 ALA A O 1
ATOM 1099 N N . ARG A 1 133 ? 22.294 9.018 -19.711 1.00 84.00 133 ARG A N 1
ATOM 1100 C CA . ARG A 1 133 ? 22.897 9.755 -18.587 1.00 84.00 133 ARG A CA 1
ATOM 1101 C C . ARG A 1 133 ? 22.073 9.636 -17.311 1.00 84.00 133 ARG A C 1
ATOM 1103 O O . ARG A 1 133 ? 22.617 9.335 -16.253 1.00 84.00 133 ARG A O 1
ATOM 1110 N N . GLU A 1 134 ? 20.758 9.809 -17.416 1.00 83.69 134 GLU A N 1
ATOM 1111 C CA . GLU A 1 134 ? 19.831 9.635 -16.294 1.00 83.69 134 GLU A CA 1
ATOM 1112 C C . GLU A 1 134 ? 19.920 8.213 -15.707 1.00 83.69 134 GLU A C 1
ATOM 1114 O O . GLU A 1 134 ? 20.084 8.040 -14.499 1.00 83.69 134 GLU A O 1
ATOM 1119 N N . HIS A 1 135 ? 19.900 7.176 -16.555 1.00 83.12 135 HIS A N 1
ATOM 1120 C CA . HIS A 1 135 ? 20.077 5.784 -16.111 1.00 83.12 135 HIS A CA 1
ATOM 1121 C C . HIS A 1 135 ? 21.440 5.533 -15.461 1.00 83.12 135 HIS A C 1
ATOM 1123 O O . HIS A 1 135 ? 21.521 4.767 -14.498 1.00 83.12 135 HIS A O 1
ATOM 1129 N N . GLY A 1 136 ? 22.502 6.152 -15.979 1.00 81.25 136 GLY A N 1
ATOM 1130 C CA . GLY A 1 136 ? 23.837 6.107 -15.380 1.00 81.25 136 GLY A CA 1
ATOM 1131 C C . GLY A 1 136 ? 23.843 6.715 -13.978 1.00 81.25 136 GLY A C 1
ATOM 1132 O O . GLY A 1 136 ? 24.293 6.072 -13.029 1.00 81.25 136 GLY A O 1
ATOM 1133 N N . SER A 1 137 ? 23.242 7.898 -13.829 1.00 84.56 137 SER A N 1
ATOM 1134 C CA . SER A 1 137 ? 23.082 8.579 -12.541 1.00 84.56 137 SER A CA 1
ATOM 1135 C C . SER A 1 137 ? 22.322 7.719 -11.526 1.00 84.56 137 SER A C 1
ATOM 1137 O O . SER A 1 137 ? 22.822 7.482 -10.425 1.00 84.56 137 SER A O 1
ATOM 1139 N N . HIS A 1 138 ? 21.183 7.141 -11.922 1.00 82.88 138 HIS A N 1
ATOM 1140 C CA . HIS A 1 138 ? 20.412 6.233 -11.068 1.00 82.88 138 HIS A CA 1
ATOM 1141 C C . HIS A 1 138 ? 21.207 4.988 -10.652 1.00 82.88 138 HIS A C 1
ATOM 1143 O O . HIS A 1 138 ? 21.115 4.546 -9.505 1.00 82.88 138 HIS A O 1
ATOM 1149 N N . ARG A 1 139 ? 22.008 4.407 -11.557 1.00 81.62 139 ARG A N 1
ATOM 1150 C CA . ARG A 1 139 ? 22.862 3.249 -11.241 1.00 81.62 139 ARG A CA 1
ATOM 1151 C C . ARG A 1 139 ? 23.939 3.611 -10.223 1.00 81.62 139 ARG A C 1
ATOM 1153 O O . ARG A 1 139 ? 24.199 2.832 -9.307 1.00 81.62 139 ARG A O 1
ATOM 1160 N N . GLU A 1 140 ? 24.550 4.780 -10.370 1.00 83.31 140 GLU A N 1
ATOM 1161 C CA . GLU A 1 140 ? 25.574 5.267 -9.450 1.00 83.31 140 GLU A CA 1
ATOM 1162 C C . GLU A 1 140 ? 24.985 5.604 -8.074 1.00 83.31 140 GLU A C 1
ATOM 1164 O O . GLU A 1 140 ? 25.552 5.241 -7.042 1.00 83.31 140 GLU A O 1
ATOM 1169 N N . GLU A 1 141 ? 23.809 6.228 -8.031 1.00 86.75 141 GLU A N 1
ATOM 1170 C CA . GLU A 1 141 ? 23.079 6.474 -6.788 1.00 86.75 141 GLU A CA 1
ATOM 1171 C C . GLU A 1 141 ? 22.675 5.168 -6.091 1.00 86.75 141 GLU A C 1
ATOM 1173 O O . GLU A 1 141 ? 22.859 5.025 -4.876 1.00 86.75 141 GLU A O 1
ATOM 1178 N N . TYR A 1 142 ? 22.194 4.184 -6.856 1.00 84.75 142 TYR A N 1
ATOM 1179 C CA . TYR A 1 142 ? 21.914 2.841 -6.357 1.00 84.75 142 TYR A CA 1
ATOM 1180 C C . TYR A 1 142 ? 23.178 2.209 -5.764 1.00 84.75 142 TYR A C 1
ATOM 1182 O O . TYR A 1 142 ? 23.145 1.708 -4.642 1.00 84.75 142 TYR A O 1
ATOM 1190 N N . ARG A 1 143 ? 24.316 2.277 -6.469 1.00 82.12 143 ARG A N 1
ATOM 1191 C CA . ARG A 1 143 ? 25.605 1.737 -6.005 1.00 82.12 143 ARG A CA 1
ATOM 1192 C C . ARG A 1 143 ? 26.066 2.409 -4.713 1.00 82.12 143 ARG A C 1
ATOM 1194 O O . ARG A 1 143 ? 26.496 1.722 -3.790 1.00 82.12 143 ARG A O 1
ATOM 1201 N N . LYS A 1 144 ? 25.940 3.734 -4.609 1.00 86.44 144 LYS A N 1
ATOM 1202 C CA . LYS A 1 144 ? 26.242 4.487 -3.379 1.00 86.44 144 LYS A CA 1
ATOM 1203 C C . LYS A 1 144 ? 25.334 4.071 -2.224 1.00 86.44 144 LYS A C 1
ATOM 1205 O O . LYS A 1 144 ? 25.813 3.858 -1.110 1.00 86.44 144 LYS A O 1
ATOM 1210 N N . SER A 1 145 ? 24.033 3.951 -2.479 1.00 86.56 145 SER A N 1
ATOM 1211 C CA . SER A 1 145 ? 23.050 3.518 -1.480 1.00 86.56 145 SER A CA 1
ATOM 1212 C C . SER A 1 145 ? 23.325 2.095 -1.010 1.00 86.56 145 SER A C 1
ATOM 1214 O O . SER A 1 145 ? 23.370 1.858 0.195 1.00 86.56 145 SER A O 1
ATOM 1216 N N . PHE A 1 146 ? 23.651 1.199 -1.940 1.00 83.25 146 PHE A N 1
ATOM 1217 C CA . PHE A 1 146 ? 24.072 -0.160 -1.639 1.00 83.25 146 PHE A CA 1
ATOM 1218 C C . PHE A 1 146 ? 25.311 -0.182 -0.748 1.00 83.25 146 PHE A C 1
ATOM 1220 O O . PHE A 1 146 ? 25.276 -0.776 0.326 1.00 83.25 146 PHE A O 1
ATOM 1227 N N . SER A 1 147 ? 26.384 0.497 -1.163 1.00 84.06 147 SER A N 1
ATOM 1228 C CA . SER A 1 147 ? 27.656 0.503 -0.434 1.00 84.06 147 SER A CA 1
ATOM 1229 C C . SER A 1 147 ? 27.514 1.032 0.991 1.00 84.06 147 SER A C 1
ATOM 1231 O O . SER A 1 147 ? 28.187 0.557 1.901 1.00 84.06 147 SER A O 1
ATOM 1233 N N . ARG A 1 148 ? 26.618 2.001 1.195 1.00 84.81 148 ARG A N 1
ATOM 1234 C CA . ARG A 1 148 ? 26.315 2.576 2.509 1.00 84.81 148 ARG A CA 1
ATOM 1235 C C . ARG A 1 148 ? 25.561 1.613 3.428 1.00 84.81 148 ARG A C 1
ATOM 1237 O O . ARG A 1 148 ? 25.796 1.645 4.629 1.00 84.81 148 ARG A O 1
ATOM 1244 N N . GLU A 1 149 ? 24.655 0.799 2.892 1.00 83.00 149 GLU A N 1
ATOM 1245 C CA . GLU A 1 149 ? 23.806 -0.096 3.693 1.00 83.00 149 GLU A CA 1
ATOM 1246 C C . GLU A 1 149 ? 24.425 -1.486 3.893 1.00 83.00 149 GLU A C 1
ATOM 1248 O O . GLU A 1 149 ? 24.312 -2.068 4.969 1.00 83.00 149 GLU A O 1
ATOM 1253 N N . TYR A 1 150 ? 25.114 -2.003 2.876 1.00 78.38 150 TYR A N 1
ATOM 1254 C CA . TYR A 1 150 ? 25.601 -3.384 2.831 1.00 78.38 150 TYR A CA 1
ATOM 1255 C C . TYR A 1 150 ? 27.130 -3.505 2.740 1.00 78.38 150 TYR A C 1
ATOM 1257 O O . TYR A 1 150 ? 27.651 -4.622 2.759 1.00 78.38 150 TYR A O 1
ATOM 1265 N N . GLY A 1 151 ? 27.856 -2.386 2.654 1.00 79.50 151 GLY A N 1
ATOM 1266 C CA . GLY A 1 151 ? 29.298 -2.377 2.402 1.00 79.50 151 GLY A CA 1
ATOM 1267 C C . GLY A 1 151 ? 29.647 -2.653 0.935 1.00 79.50 151 GLY A C 1
ATOM 1268 O O . GLY A 1 151 ? 28.780 -2.669 0.061 1.00 79.50 151 GLY A O 1
ATOM 1269 N N . SER A 1 152 ? 30.936 -2.862 0.648 1.00 76.06 152 SER A N 1
ATOM 1270 C CA . SER A 1 152 ? 31.400 -3.105 -0.726 1.00 76.06 152 SER A CA 1
ATOM 1271 C C . SER A 1 152 ? 30.700 -4.317 -1.350 1.00 76.06 152 SER A C 1
ATOM 1273 O O . SER A 1 152 ? 30.686 -5.410 -0.775 1.00 76.06 152 SER A O 1
ATOM 1275 N N . TRP A 1 153 ? 30.163 -4.130 -2.558 1.00 65.12 153 TRP A N 1
ATOM 1276 C CA . TRP A 1 153 ? 29.508 -5.179 -3.347 1.00 65.12 153 TRP A CA 1
ATOM 1277 C C . TRP A 1 153 ? 30.403 -6.414 -3.530 1.00 65.12 153 TRP A C 1
ATOM 1279 O O . TRP A 1 153 ? 29.938 -7.551 -3.448 1.00 65.12 153 TRP A O 1
ATOM 1289 N N . GLU A 1 154 ? 31.706 -6.201 -3.709 1.00 65.19 154 GLU A N 1
ATOM 1290 C CA . GLU A 1 154 ? 32.691 -7.263 -3.941 1.00 65.19 154 GLU A CA 1
ATOM 1291 C C . GLU A 1 154 ? 32.900 -8.154 -2.712 1.00 65.19 154 GLU A C 1
ATOM 1293 O O . GLU A 1 154 ? 33.128 -9.359 -2.854 1.00 65.19 154 GLU A O 1
ATOM 1298 N N . SER A 1 155 ? 32.754 -7.576 -1.517 1.00 64.69 155 SER A N 1
ATOM 1299 C CA . SER A 1 155 ? 32.992 -8.232 -0.229 1.00 64.69 155 SER A CA 1
ATOM 1300 C C . SER A 1 155 ? 31.750 -8.934 0.339 1.00 64.69 155 SER A C 1
ATOM 1302 O O . SER A 1 155 ? 31.859 -9.682 1.310 1.00 64.69 155 SER A O 1
ATOM 1304 N N . SER A 1 156 ? 30.565 -8.729 -0.249 1.00 60.50 156 SER A N 1
ATOM 1305 C CA . SER A 1 156 ? 29.296 -9.232 0.295 1.00 60.50 156 SER A CA 1
ATOM 1306 C C . SER A 1 156 ? 28.919 -10.608 -0.279 1.00 60.50 156 SER A C 1
ATOM 1308 O O . SER A 1 156 ? 28.112 -10.746 -1.202 1.00 60.50 156 SER A O 1
ATOM 1310 N N . SER A 1 157 ? 29.518 -11.667 0.274 1.00 59.97 157 SER A N 1
ATOM 1311 C CA . SER A 1 157 ? 29.303 -13.065 -0.150 1.00 59.97 157 SER A CA 1
ATOM 1312 C C . SER A 1 157 ? 27.855 -13.552 0.013 1.00 59.97 157 SER A C 1
ATOM 1314 O O . SER A 1 157 ? 27.383 -14.375 -0.774 1.00 59.97 157 SER A O 1
ATOM 1316 N N . SER A 1 158 ? 27.124 -13.016 0.993 1.00 57.69 158 SER A N 1
ATOM 1317 C CA . SER A 1 158 ? 25.714 -13.331 1.253 1.00 57.69 158 SER A CA 1
ATOM 1318 C C . SER A 1 158 ? 24.765 -12.737 0.207 1.00 57.69 158 SER A C 1
ATOM 1320 O O . SER A 1 158 ? 23.717 -13.320 -0.067 1.00 57.69 158 SER A O 1
ATOM 1322 N N . GLN A 1 159 ? 25.137 -11.621 -0.427 1.00 57.38 159 GLN A N 1
ATOM 1323 C CA . GLN A 1 159 ? 24.289 -10.931 -1.404 1.00 57.38 159 GLN A CA 1
ATOM 1324 C C . GLN A 1 159 ? 24.427 -11.498 -2.819 1.00 57.38 159 GLN A C 1
ATOM 1326 O O . GLN A 1 159 ? 23.460 -11.452 -3.574 1.00 57.38 159 GLN A O 1
ATOM 1331 N N . ARG A 1 160 ? 25.548 -12.159 -3.154 1.00 57.84 160 ARG A N 1
ATOM 1332 C CA . ARG A 1 160 ? 25.677 -12.930 -4.412 1.00 57.84 160 ARG A CA 1
ATOM 1333 C C . ARG A 1 160 ? 24.636 -14.051 -4.540 1.00 57.84 160 ARG A C 1
ATOM 1335 O O . ARG A 1 160 ? 24.411 -14.550 -5.634 1.00 57.84 160 ARG A O 1
ATOM 1342 N N . ARG A 1 161 ? 24.011 -14.456 -3.426 1.00 58.75 161 ARG A N 1
ATOM 1343 C CA . ARG A 1 161 ? 22.932 -15.454 -3.398 1.00 58.75 161 ARG A CA 1
ATOM 1344 C C . ARG A 1 161 ? 21.533 -14.871 -3.601 1.00 58.75 161 ARG A C 1
ATOM 1346 O O . ARG A 1 161 ? 20.583 -15.643 -3.710 1.00 58.75 161 ARG A O 1
ATOM 1353 N N . ARG A 1 162 ? 21.369 -13.544 -3.624 1.00 61.09 162 ARG A N 1
ATOM 1354 C CA . ARG A 1 162 ? 20.076 -12.934 -3.944 1.00 61.09 162 ARG A CA 1
ATOM 1355 C C . ARG A 1 162 ? 19.903 -12.873 -5.458 1.00 61.09 162 ARG A C 1
ATOM 1357 O O . ARG A 1 162 ? 20.687 -12.240 -6.152 1.00 61.09 162 ARG A O 1
ATOM 1364 N N . ASN A 1 163 ? 18.819 -13.466 -5.951 1.00 61.59 163 ASN A N 1
ATOM 1365 C CA . ASN A 1 163 ? 18.442 -13.400 -7.367 1.00 61.59 163 ASN A CA 1
ATOM 1366 C C . ASN A 1 163 ? 17.934 -12.008 -7.789 1.00 61.59 163 ASN A C 1
ATOM 1368 O O . ASN A 1 163 ? 17.798 -11.740 -8.980 1.00 61.59 163 ASN A O 1
ATOM 1372 N N . PHE A 1 164 ? 17.656 -11.126 -6.823 1.00 61.44 164 PHE A N 1
ATOM 1373 C CA . PHE A 1 164 ? 17.116 -9.791 -7.053 1.00 61.44 164 PHE A CA 1
ATOM 1374 C C . PHE A 1 164 ? 17.918 -8.742 -6.268 1.00 61.44 164 PHE A C 1
ATOM 1376 O O . PHE A 1 164 ? 18.167 -8.951 -5.075 1.00 61.44 164 PHE A O 1
ATOM 1383 N N . PRO A 1 165 ? 18.312 -7.620 -6.901 1.00 69.12 165 PRO A N 1
ATOM 1384 C CA . PRO A 1 165 ? 18.934 -6.503 -6.200 1.00 69.12 165 PRO A CA 1
ATOM 1385 C C . PRO A 1 165 ? 17.997 -5.969 -5.099 1.00 69.12 165 PRO A C 1
ATOM 1387 O O . PRO A 1 165 ? 16.785 -5.902 -5.329 1.00 69.12 165 PRO A O 1
ATOM 1390 N N . PRO A 1 166 ? 18.506 -5.614 -3.903 1.00 73.12 166 PRO A N 1
ATOM 1391 C CA . PRO A 1 166 ? 17.669 -5.051 -2.851 1.00 73.12 166 PRO A CA 1
ATOM 1392 C C . PRO A 1 166 ? 17.001 -3.752 -3.306 1.00 73.12 166 PRO A C 1
ATOM 1394 O O . PRO A 1 166 ? 17.626 -2.879 -3.901 1.00 73.12 166 PRO A O 1
ATOM 1397 N N . SER A 1 167 ? 15.719 -3.613 -2.986 1.00 73.75 167 SER A N 1
ATOM 1398 C CA . SER A 1 167 ? 15.049 -2.323 -3.083 1.00 73.75 167 SER A CA 1
ATOM 1399 C C . SER A 1 167 ? 15.439 -1.460 -1.885 1.00 73.75 167 SER A C 1
ATOM 1401 O O . SER A 1 167 ? 15.398 -1.929 -0.750 1.00 73.75 167 SER A O 1
ATOM 1403 N N . PHE A 1 168 ? 15.767 -0.193 -2.133 1.00 71.94 168 PHE A N 1
ATOM 1404 C CA . PHE A 1 168 ? 15.956 0.817 -1.082 1.00 71.94 168 PHE A CA 1
ATOM 1405 C C . PHE A 1 168 ? 14.644 1.518 -0.703 1.00 71.94 168 PHE A C 1
ATOM 1407 O O . PHE A 1 168 ? 14.627 2.418 0.143 1.00 71.94 168 PHE A O 1
ATOM 1414 N N . CYS A 1 169 ? 13.526 1.135 -1.329 1.00 67.88 169 CYS A N 1
ATOM 1415 C CA . CYS A 1 169 ? 12.215 1.646 -0.968 1.00 67.88 169 CYS A CA 1
ATOM 1416 C C . CYS A 1 169 ? 11.849 1.139 0.429 1.00 67.88 169 CYS A C 1
ATOM 1418 O O . CYS A 1 169 ? 11.533 -0.029 0.622 1.00 67.88 169 CYS A O 1
ATOM 1420 N N . ARG A 1 170 ? 11.819 2.054 1.401 1.00 69.75 170 ARG A N 1
ATOM 1421 C CA . ARG A 1 170 ? 11.341 1.782 2.769 1.00 69.75 170 ARG A CA 1
ATOM 1422 C C . ARG A 1 170 ? 9.828 1.570 2.865 1.00 69.75 170 ARG A C 1
ATOM 1424 O O . ARG A 1 170 ? 9.308 1.407 3.957 1.00 69.75 170 ARG A O 1
ATOM 1431 N N . ARG A 1 171 ? 9.115 1.672 1.745 1.00 80.69 171 ARG A N 1
ATOM 1432 C CA . ARG A 1 171 ? 7.670 1.487 1.638 1.00 80.69 171 ARG A CA 1
ATOM 1433 C C . ARG A 1 171 ? 7.409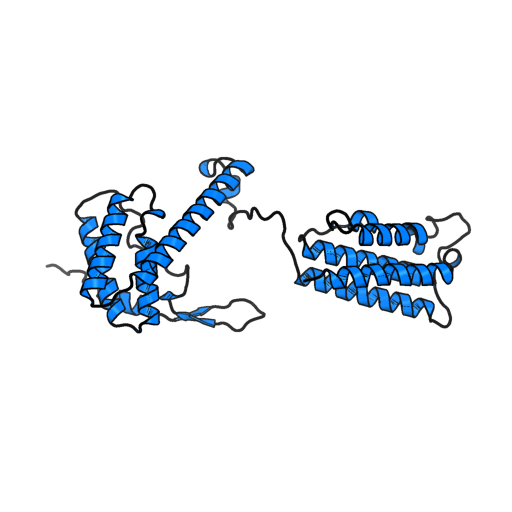 0.405 0.610 1.00 80.69 171 ARG A C 1
ATOM 1435 O O . ARG A 1 171 ? 7.999 0.423 -0.469 1.00 80.69 171 ARG A O 1
ATOM 1442 N N . ASN A 1 172 ? 6.520 -0.509 0.959 1.00 85.25 172 ASN A N 1
ATOM 1443 C CA . ASN A 1 172 ? 6.094 -1.599 0.096 1.00 85.25 172 ASN A CA 1
ATOM 1444 C C . ASN A 1 172 ? 4.561 -1.668 0.102 1.00 85.25 172 ASN A C 1
ATOM 1446 O O . ASN A 1 172 ? 4.008 -2.569 0.732 1.00 85.25 172 ASN A O 1
ATOM 1450 N N . PRO A 1 173 ? 3.868 -0.689 -0.502 1.00 89.38 173 PRO A N 1
ATOM 1451 C CA . PRO A 1 173 ? 2.411 -0.636 -0.480 1.00 89.38 173 PRO A CA 1
ATOM 1452 C C . PRO A 1 173 ? 1.801 -1.869 -1.162 1.00 89.38 173 PRO A C 1
ATOM 1454 O O . PRO A 1 173 ? 2.248 -2.291 -2.228 1.00 89.38 173 PRO A O 1
ATOM 1457 N N . GLN A 1 174 ? 0.762 -2.436 -0.554 1.00 90.50 174 GLN A N 1
ATOM 1458 C CA . GLN A 1 174 ? 0.022 -3.606 -1.034 1.00 90.50 174 GLN A CA 1
ATOM 1459 C C . GLN A 1 174 ? -1.453 -3.235 -1.237 1.00 90.50 174 GLN A C 1
ATOM 1461 O O . GLN A 1 174 ? -2.306 -3.627 -0.439 1.00 90.50 174 GLN A O 1
ATOM 1466 N N . PRO A 1 175 ? -1.794 -2.489 -2.306 1.00 91.06 175 PRO A N 1
ATOM 1467 C CA . PRO A 1 175 ? -3.151 -1.969 -2.504 1.00 91.06 175 PRO A CA 1
ATOM 1468 C C . PRO A 1 175 ? -4.207 -3.079 -2.625 1.00 91.06 175 PRO A C 1
ATOM 1470 O O . PRO A 1 175 ? -5.352 -2.902 -2.214 1.00 91.06 175 PRO A O 1
ATOM 1473 N N . GLY A 1 176 ? -3.830 -4.250 -3.155 1.00 91.06 176 GLY A N 1
ATOM 1474 C CA . GLY A 1 176 ? -4.708 -5.422 -3.199 1.00 91.06 176 GLY A CA 1
ATOM 1475 C C . GLY A 1 176 ? -5.056 -5.961 -1.808 1.00 91.06 176 GLY A C 1
ATOM 1476 O O . GLY A 1 176 ? -6.229 -6.209 -1.526 1.00 91.06 176 GLY A O 1
ATOM 1477 N N . GLU A 1 177 ? -4.064 -6.087 -0.921 1.00 93.81 177 GLU A N 1
ATOM 1478 C CA . GLU A 1 177 ? -4.295 -6.523 0.462 1.00 93.81 177 GLU A CA 1
ATOM 1479 C C . GLU A 1 177 ? -5.015 -5.445 1.276 1.00 93.81 177 GLU A C 1
ATOM 1481 O O . GLU A 1 177 ? -5.945 -5.782 2.004 1.00 93.81 177 GLU A O 1
ATOM 1486 N N . ALA A 1 178 ? -4.695 -4.160 1.089 1.00 95.31 178 ALA A N 1
ATOM 1487 C CA . ALA A 1 178 ? -5.422 -3.059 1.724 1.00 95.31 178 ALA A CA 1
ATOM 1488 C C . ALA A 1 178 ? -6.934 -3.153 1.446 1.00 95.31 178 ALA A C 1
ATOM 1490 O O . ALA A 1 178 ? -7.730 -3.254 2.379 1.00 95.31 178 ALA A O 1
ATOM 1491 N N . ARG A 1 179 ? -7.333 -3.272 0.170 1.00 96.06 179 ARG A N 1
ATOM 1492 C CA . ARG A 1 179 ? -8.746 -3.461 -0.215 1.00 96.06 179 ARG A CA 1
ATOM 1493 C C . ARG A 1 179 ? -9.352 -4.747 0.340 1.00 96.06 179 ARG A C 1
ATOM 1495 O O . ARG A 1 179 ? -10.532 -4.787 0.681 1.00 96.06 179 ARG A O 1
ATOM 1502 N N . ARG A 1 180 ? -8.578 -5.831 0.417 1.00 96.56 180 ARG A N 1
ATOM 1503 C CA . ARG A 1 180 ? -9.049 -7.099 0.990 1.00 96.56 180 ARG A CA 1
ATOM 1504 C C . ARG A 1 180 ? -9.377 -6.960 2.478 1.00 96.56 180 ARG A C 1
ATOM 1506 O O . ARG A 1 180 ? -10.431 -7.436 2.890 1.00 96.56 180 ARG A O 1
ATOM 1513 N N . TRP A 1 181 ? -8.507 -6.320 3.255 1.00 97.31 181 TRP A N 1
ATOM 1514 C CA . TRP A 1 181 ? -8.726 -6.064 4.681 1.00 97.31 181 TRP A CA 1
ATOM 1515 C C . TRP A 1 181 ? -9.867 -5.079 4.915 1.00 97.31 181 TRP A C 1
ATOM 1517 O O . TRP A 1 181 ? -10.704 -5.317 5.785 1.00 97.31 181 TRP A O 1
ATOM 1527 N N . PHE A 1 182 ? -9.942 -4.027 4.099 1.00 98.12 182 PHE A N 1
ATOM 1528 C CA . PHE A 1 182 ? -10.994 -3.026 4.207 1.00 98.12 182 PHE A CA 1
ATOM 1529 C C . PHE A 1 182 ? -12.387 -3.608 3.945 1.00 98.12 182 PHE A C 1
ATOM 1531 O O . PHE A 1 182 ? -13.283 -3.405 4.754 1.00 98.12 182 PHE A O 1
ATOM 1538 N N . ARG A 1 183 ? -12.552 -4.459 2.920 1.00 98.38 183 ARG A N 1
ATOM 1539 C CA . ARG A 1 183 ? -13.831 -5.158 2.683 1.00 98.38 183 ARG A CA 1
ATOM 1540 C C . ARG A 1 183 ? -14.304 -5.975 3.887 1.00 98.38 183 ARG A C 1
ATOM 1542 O O . ARG A 1 183 ? -15.502 -6.085 4.130 1.00 98.38 183 ARG A O 1
ATOM 1549 N N . GLN A 1 184 ? -13.379 -6.566 4.648 1.00 98.75 184 GLN A N 1
ATOM 1550 C CA . GLN A 1 184 ? -13.743 -7.263 5.883 1.00 98.75 184 GLN A CA 1
ATOM 1551 C C . GLN A 1 184 ? -14.128 -6.280 6.998 1.00 98.75 184 GLN A C 1
ATOM 1553 O O . GLN A 1 184 ? -15.021 -6.589 7.780 1.00 98.75 184 GLN A O 1
ATOM 1558 N N . ALA A 1 185 ? -13.490 -5.109 7.068 1.00 98.62 185 ALA A N 1
ATOM 1559 C CA . ALA A 1 185 ? -13.867 -4.057 8.009 1.00 98.62 185 ALA A CA 1
ATOM 1560 C C . ALA A 1 185 ? -15.305 -3.567 7.775 1.00 98.62 185 ALA A C 1
ATOM 1562 O O . ALA A 1 185 ? -16.066 -3.451 8.730 1.00 98.62 185 ALA A O 1
ATOM 1563 N N . GLU A 1 186 ? -15.698 -3.356 6.517 1.00 98.69 186 GLU A N 1
ATOM 1564 C CA . GLU A 1 186 ? -17.068 -2.968 6.153 1.00 98.69 186 GLU A CA 1
ATOM 1565 C C . GLU A 1 186 ? -18.093 -4.040 6.543 1.00 98.69 186 GLU A C 1
ATOM 1567 O O . GLU A 1 186 ? -19.123 -3.737 7.148 1.00 98.69 186 GLU A O 1
ATOM 1572 N N . ALA A 1 187 ? -17.791 -5.311 6.253 1.00 98.75 187 ALA A N 1
ATOM 1573 C CA . ALA A 1 187 ? -18.651 -6.429 6.630 1.00 98.75 187 ALA A CA 1
ATOM 1574 C C . ALA A 1 187 ? -18.812 -6.546 8.156 1.00 98.75 187 ALA A C 1
ATOM 1576 O O . ALA A 1 187 ? -19.917 -6.783 8.648 1.00 98.75 187 ALA A O 1
ATOM 1577 N N . ASP A 1 188 ? -17.727 -6.351 8.910 1.00 98.75 188 ASP A N 1
ATOM 1578 C CA . ASP A 1 188 ? -17.749 -6.373 10.373 1.00 98.75 188 ASP A CA 1
ATOM 1579 C C . ASP A 1 188 ? -18.538 -5.185 10.948 1.00 98.75 188 ASP A C 1
ATOM 1581 O O . ASP A 1 188 ? -19.268 -5.361 11.925 1.00 98.75 188 ASP A O 1
ATOM 1585 N N . LEU A 1 189 ? -18.441 -3.999 10.332 1.00 98.56 189 LEU A N 1
ATOM 1586 C CA . LEU A 1 189 ? -19.193 -2.809 10.735 1.00 98.56 189 LEU A CA 1
ATOM 1587 C C . LEU A 1 189 ? -20.700 -3.029 10.555 1.00 98.56 189 LEU A C 1
ATOM 1589 O O . LEU A 1 189 ? -21.461 -2.848 11.505 1.00 98.56 189 LEU A O 1
ATOM 1593 N N . ALA A 1 190 ? -21.114 -3.510 9.378 1.00 98.25 190 ALA A N 1
ATOM 1594 C CA . ALA A 1 190 ? -22.510 -3.844 9.094 1.00 98.25 190 ALA A CA 1
ATOM 1595 C C . ALA A 1 190 ? -23.040 -4.941 10.038 1.00 98.25 190 ALA A C 1
ATOM 1597 O O . ALA A 1 190 ? -24.172 -4.885 10.514 1.00 98.25 190 ALA A O 1
ATOM 1598 N N . ALA A 1 191 ? -22.214 -5.940 10.362 1.00 97.75 191 ALA A N 1
ATOM 1599 C CA . ALA A 1 191 ? -22.578 -6.971 11.330 1.00 97.75 191 ALA A CA 1
ATOM 1600 C C . ALA A 1 191 ? -22.696 -6.428 12.769 1.00 97.75 191 ALA A C 1
ATOM 1602 O O . ALA A 1 191 ? -23.471 -6.971 13.558 1.00 97.75 191 ALA A O 1
ATOM 1603 N N . GLY A 1 192 ? -21.927 -5.394 13.122 1.00 96.62 192 GLY A N 1
ATOM 1604 C CA . GLY A 1 192 ? -22.042 -4.676 14.392 1.00 96.62 192 GLY A CA 1
ATOM 1605 C C . GLY A 1 192 ? -23.346 -3.889 14.500 1.00 96.62 192 GLY A C 1
ATOM 1606 O O . GLY A 1 192 ? -24.030 -4.003 15.512 1.00 96.62 192 GLY A O 1
ATOM 1607 N N . GLU A 1 193 ? -23.716 -3.163 13.444 1.00 96.81 193 GLU A N 1
ATOM 1608 C CA . GLU A 1 193 ? -24.981 -2.420 13.343 1.00 96.81 193 GLU A CA 1
ATOM 1609 C C . GLU A 1 193 ? -26.195 -3.352 13.490 1.00 96.81 193 GLU A C 1
ATOM 1611 O O . GLU A 1 193 ? -27.040 -3.144 14.361 1.00 96.81 193 GLU A O 1
ATOM 1616 N N . ASN A 1 194 ? -26.204 -4.470 12.757 1.00 95.50 194 ASN A N 1
ATOM 1617 C CA . ASN A 1 194 ? -27.274 -5.472 12.835 1.00 95.50 194 ASN A CA 1
ATOM 1618 C C . ASN A 1 194 ? -27.466 -6.076 14.240 1.00 95.50 194 ASN A C 1
ATOM 1620 O O . ASN A 1 194 ? -28.568 -6.498 14.582 1.00 95.50 194 ASN A O 1
ATOM 1624 N N . GLU A 1 195 ? -26.408 -6.156 15.053 1.00 94.00 195 GLU A N 1
ATOM 1625 C CA . GLU A 1 195 ? -26.490 -6.695 16.418 1.00 94.00 195 GLU A CA 1
ATOM 1626 C C . GLU A 1 195 ? -27.210 -5.733 17.378 1.00 94.00 195 GLU A C 1
ATOM 1628 O O . GLU A 1 195 ? -27.824 -6.175 18.349 1.00 94.00 195 GLU A O 1
ATOM 1633 N N . ILE A 1 196 ? -27.150 -4.425 17.103 1.00 93.69 196 ILE A N 1
ATOM 1634 C CA . ILE A 1 196 ? -27.836 -3.390 17.889 1.00 93.69 196 ILE A CA 1
ATOM 1635 C C . ILE A 1 196 ? -29.335 -3.390 17.576 1.00 93.69 196 ILE A C 1
ATOM 1637 O O . ILE A 1 196 ? -30.145 -3.271 18.494 1.00 93.69 196 ILE A O 1
ATOM 1641 N N . ASP A 1 197 ? -29.693 -3.575 16.305 1.00 89.00 197 ASP A N 1
ATOM 1642 C CA . ASP A 1 197 ? -31.079 -3.514 15.821 1.00 89.00 197 ASP A CA 1
ATOM 1643 C C . ASP A 1 197 ? -31.863 -4.826 16.012 1.00 89.00 197 ASP A C 1
ATOM 1645 O O . ASP A 1 197 ? -33.054 -4.918 15.694 1.00 89.00 197 ASP A O 1
ATOM 1649 N N . PHE A 1 198 ? -31.216 -5.869 16.535 1.00 88.19 198 PHE A N 1
ATOM 1650 C CA . PHE A 1 198 ? -31.843 -7.170 16.732 1.00 88.19 198 PHE A CA 1
ATOM 1651 C C . PHE A 1 198 ? -32.905 -7.144 17.845 1.00 88.19 198 PHE A C 1
ATOM 1653 O O . PHE A 1 198 ? -32.794 -6.423 18.833 1.00 88.19 198 PHE A O 1
ATOM 1660 N N . SER A 1 199 ? -33.921 -8.011 17.748 1.00 83.44 199 SER A N 1
ATOM 1661 C CA . SER A 1 199 ? -35.005 -8.100 18.750 1.00 83.44 199 SER A CA 1
ATOM 1662 C C . SER A 1 199 ? -34.524 -8.499 20.152 1.00 83.44 199 SER A C 1
ATOM 1664 O O . SER A 1 199 ? -35.201 -8.246 21.149 1.00 83.44 199 SER A O 1
ATOM 1666 N N . ARG A 1 200 ? -33.350 -9.131 20.226 1.00 88.69 200 ARG A N 1
ATOM 1667 C CA . ARG A 1 200 ? -32.619 -9.464 21.452 1.00 88.69 200 ARG A CA 1
ATOM 1668 C C . ARG A 1 200 ? -31.157 -9.053 21.257 1.00 88.69 200 ARG A C 1
ATOM 1670 O O . ARG A 1 200 ? -30.364 -9.899 20.851 1.00 88.69 200 ARG A O 1
ATOM 1677 N N . PRO A 1 201 ? -30.820 -7.775 21.471 1.00 90.94 201 PRO A N 1
ATOM 1678 C CA . PRO A 1 201 ? -29.506 -7.258 21.124 1.00 90.94 201 PRO A CA 1
ATOM 1679 C C . PRO A 1 201 ? -28.430 -7.791 22.073 1.00 90.94 201 PRO A C 1
ATOM 1681 O O . PRO A 1 201 ? -28.647 -7.865 23.287 1.00 90.94 201 PRO A O 1
ATOM 1684 N N . SER A 1 202 ? -27.259 -8.114 21.521 1.00 95.75 202 SER A N 1
ATOM 1685 C CA . SER A 1 202 ? -26.074 -8.510 22.292 1.00 95.75 202 SER A CA 1
ATOM 1686 C C . SER A 1 202 ? -25.010 -7.419 22.177 1.00 95.75 202 SER A C 1
ATOM 1688 O O . SER A 1 202 ? -24.155 -7.417 21.286 1.00 95.75 202 SER A O 1
ATOM 1690 N N . TYR A 1 203 ? -25.088 -6.426 23.063 1.00 97.94 203 TYR A N 1
ATOM 1691 C CA . TYR A 1 203 ? -24.278 -5.208 22.980 1.00 97.94 203 TYR A CA 1
ATOM 1692 C C . TYR A 1 203 ? -22.771 -5.459 23.105 1.00 97.94 203 TYR A C 1
ATOM 1694 O O . TYR A 1 203 ? -21.983 -4.722 22.515 1.00 97.94 203 TYR A O 1
ATOM 1702 N N . GLU A 1 204 ? -22.347 -6.505 23.813 1.00 97.81 204 GLU A N 1
ATOM 1703 C CA . GLU A 1 204 ? -20.950 -6.939 23.875 1.00 97.81 204 GLU A CA 1
ATOM 1704 C C . GLU A 1 204 ? -20.444 -7.398 22.502 1.00 97.81 204 GLU A C 1
ATOM 1706 O O . GLU A 1 204 ? -19.330 -7.054 22.106 1.00 97.81 204 GLU A O 1
ATOM 1711 N N . TRP A 1 205 ? -21.284 -8.104 21.736 1.00 98.25 205 TRP A N 1
ATOM 1712 C CA . TRP A 1 205 ? -20.953 -8.541 20.381 1.00 98.25 205 TRP A CA 1
ATOM 1713 C C . TRP A 1 205 ? -21.015 -7.391 19.383 1.00 98.25 205 TRP A C 1
ATOM 1715 O O . TRP A 1 205 ? -20.188 -7.351 18.473 1.00 98.25 205 TRP A O 1
ATOM 1725 N N . ALA A 1 206 ? -21.937 -6.442 19.561 1.00 98.19 206 ALA A N 1
ATOM 1726 C CA . ALA A 1 206 ? -21.972 -5.216 18.769 1.00 98.19 206 ALA A CA 1
ATOM 1727 C C . ALA A 1 206 ? -20.675 -4.413 18.961 1.00 98.19 206 ALA A C 1
ATOM 1729 O O . ALA A 1 206 ? -19.985 -4.108 17.986 1.00 98.19 206 ALA A O 1
ATOM 1730 N N . CYS A 1 207 ? -20.283 -4.164 20.218 1.00 98.50 207 CYS A N 1
ATOM 1731 C CA . CYS A 1 207 ? -19.020 -3.500 20.557 1.00 98.50 207 CYS A CA 1
ATOM 1732 C C . CYS A 1 207 ? -17.813 -4.259 19.986 1.00 98.50 207 CYS A C 1
ATOM 1734 O O . CYS A 1 207 ? -16.919 -3.640 19.407 1.00 98.50 207 CYS A O 1
ATOM 1736 N N . PHE A 1 208 ? -17.799 -5.593 20.098 1.00 98.50 208 PHE A N 1
ATOM 1737 C CA . PHE A 1 208 ? -16.701 -6.422 19.598 1.00 98.50 208 PHE A CA 1
ATOM 1738 C C . PHE A 1 208 ? -16.559 -6.316 18.081 1.00 98.50 208 PHE A C 1
ATOM 1740 O O . PHE A 1 208 ? -15.454 -6.121 17.582 1.00 98.50 208 PHE A O 1
ATOM 1747 N N . LYS A 1 209 ? -17.666 -6.393 17.339 1.00 98.62 209 LYS A N 1
ATOM 1748 C CA . LYS A 1 209 ? -17.656 -6.248 15.878 1.00 98.62 209 LYS A CA 1
ATOM 1749 C C . LYS A 1 209 ? -17.236 -4.838 15.450 1.00 98.62 209 LYS A C 1
ATOM 1751 O O . LYS A 1 209 ? -16.419 -4.714 14.545 1.00 98.62 209 LYS A O 1
ATOM 1756 N N . CYS A 1 210 ? -17.682 -3.795 16.155 1.00 98.69 210 CYS A N 1
ATOM 1757 C CA . CYS A 1 210 ? -17.235 -2.418 15.909 1.00 98.69 210 CYS A CA 1
ATOM 1758 C C . CYS A 1 210 ? -15.725 -2.249 16.146 1.00 98.69 210 CYS A C 1
ATOM 1760 O O . CYS A 1 210 ? -15.041 -1.610 15.346 1.00 98.69 210 CYS A O 1
ATOM 1762 N N . HIS A 1 211 ? -15.187 -2.847 17.214 1.00 98.56 211 HIS A N 1
ATOM 1763 C CA . HIS A 1 211 ? -13.745 -2.871 17.489 1.00 98.56 211 HIS A CA 1
ATOM 1764 C C . HIS A 1 211 ? -12.974 -3.603 16.380 1.00 98.56 211 HIS A C 1
ATOM 1766 O O . HIS A 1 211 ? -12.010 -3.068 15.837 1.00 98.56 211 HIS A O 1
ATOM 1772 N N . GLN A 1 212 ? -13.461 -4.774 15.960 1.00 98.56 212 GLN A N 1
ATOM 1773 C CA . GLN A 1 212 ? -12.870 -5.572 14.882 1.00 98.56 212 GLN A CA 1
ATOM 1774 C C . GLN A 1 212 ? -12.908 -4.871 13.516 1.00 98.56 212 GLN A C 1
ATOM 1776 O O . GLN A 1 212 ? -11.952 -5.009 12.749 1.00 98.56 212 GLN A O 1
ATOM 1781 N N . ALA A 1 213 ? -13.977 -4.130 13.217 1.00 98.75 213 ALA A N 1
ATOM 1782 C CA . ALA A 1 213 ? -14.085 -3.310 12.016 1.00 98.75 213 ALA A CA 1
ATOM 1783 C C . ALA A 1 213 ? -13.018 -2.207 12.011 1.00 98.75 213 ALA A C 1
ATOM 1785 O O . ALA A 1 213 ? -12.242 -2.102 11.061 1.00 98.75 213 ALA A O 1
ATOM 1786 N N . ALA A 1 214 ? -12.895 -1.462 13.115 1.00 98.69 214 ALA A N 1
ATOM 1787 C CA . ALA A 1 214 ? -11.866 -0.438 13.272 1.00 98.69 214 ALA A CA 1
ATOM 1788 C C . ALA A 1 214 ? -10.448 -1.028 13.156 1.00 98.69 214 ALA A C 1
ATOM 1790 O O . ALA A 1 214 ? -9.624 -0.490 12.420 1.00 98.69 214 ALA A O 1
ATOM 1791 N N . GLU A 1 215 ? -10.166 -2.166 13.806 1.00 98.38 215 GLU A N 1
ATOM 1792 C CA . GLU A 1 215 ? -8.855 -2.829 13.728 1.00 98.38 215 GLU A CA 1
ATOM 1793 C C . GLU A 1 215 ? -8.488 -3.168 12.277 1.00 98.38 215 GLU A C 1
ATOM 1795 O O . GLU A 1 215 ? -7.374 -2.892 11.824 1.00 98.38 215 GLU A O 1
ATOM 1800 N N . LYS A 1 216 ? -9.423 -3.760 11.525 1.00 98.25 216 LYS A N 1
ATOM 1801 C CA . LYS A 1 216 ? -9.172 -4.165 10.137 1.00 98.25 216 LYS A CA 1
ATOM 1802 C C . LYS A 1 216 ? -9.060 -2.979 9.191 1.00 98.25 216 LYS A C 1
ATOM 1804 O O . LYS A 1 216 ? -8.236 -3.044 8.281 1.00 98.25 216 LYS A O 1
ATOM 1809 N N . ALA A 1 217 ? -9.815 -1.905 9.420 1.00 98.38 217 ALA A N 1
ATOM 1810 C CA . ALA A 1 217 ? -9.670 -0.665 8.666 1.00 98.38 217 ALA A CA 1
ATOM 1811 C C . ALA A 1 217 ? -8.284 -0.040 8.897 1.00 98.38 217 ALA A C 1
ATOM 1813 O O . ALA A 1 217 ? -7.580 0.275 7.941 1.00 98.38 217 ALA A O 1
ATOM 1814 N N . LEU A 1 218 ? -7.821 0.047 10.147 1.00 97.56 218 LEU A N 1
ATOM 1815 C CA . LEU A 1 218 ? -6.481 0.562 10.451 1.00 97.56 218 LEU A CA 1
ATOM 1816 C C . LEU A 1 218 ? -5.375 -0.311 9.838 1.00 97.56 218 LEU A C 1
ATOM 1818 O O . LEU A 1 218 ? -4.408 0.209 9.285 1.00 97.56 218 LEU A O 1
ATOM 1822 N N . LYS A 1 219 ? -5.536 -1.639 9.851 1.00 96.62 219 LYS A N 1
ATOM 1823 C CA . LYS A 1 219 ? -4.609 -2.551 9.160 1.00 96.62 219 LYS A CA 1
ATOM 1824 C C . LYS A 1 219 ? -4.651 -2.379 7.644 1.00 96.62 219 LYS A C 1
ATOM 1826 O O . LYS A 1 219 ? -3.600 -2.419 7.012 1.00 96.62 219 LYS A O 1
ATOM 1831 N N . ALA A 1 220 ? -5.823 -2.139 7.057 1.00 96.56 220 ALA A N 1
ATOM 1832 C CA . ALA A 1 220 ? -5.934 -1.792 5.643 1.00 96.56 220 ALA A CA 1
ATOM 1833 C C . ALA A 1 220 ? -5.132 -0.521 5.317 1.00 96.56 220 ALA A C 1
ATOM 1835 O O . ALA A 1 220 ? -4.363 -0.532 4.357 1.00 96.56 220 ALA A O 1
ATOM 1836 N N . ALA A 1 221 ? -5.223 0.516 6.158 1.00 95.81 221 ALA A N 1
ATOM 1837 C CA . ALA A 1 221 ? -4.413 1.727 6.028 1.00 95.81 221 ALA A CA 1
ATOM 1838 C C . ALA A 1 221 ? -2.903 1.446 6.157 1.00 95.81 221 ALA A C 1
ATOM 1840 O O . ALA A 1 221 ? -2.112 1.992 5.399 1.00 95.81 221 ALA A O 1
ATOM 1841 N N . GLN A 1 222 ? -2.471 0.543 7.042 1.00 94.62 222 GLN A N 1
ATOM 1842 C CA . GLN A 1 222 ? -1.054 0.150 7.104 1.00 94.62 222 GLN A CA 1
ATOM 1843 C C . GLN A 1 222 ? -0.587 -0.507 5.795 1.00 94.62 222 GLN A C 1
ATOM 1845 O O . GLN A 1 222 ? 0.494 -0.182 5.295 1.00 94.62 222 GLN A O 1
ATOM 1850 N N . TYR A 1 223 ? -1.417 -1.363 5.182 1.00 93.94 223 TYR A N 1
ATOM 1851 C CA . TYR A 1 223 ? -1.102 -1.989 3.893 1.00 93.94 223 TYR A CA 1
ATOM 1852 C C . TYR A 1 223 ? -0.995 -0.989 2.733 1.00 93.94 223 TYR A C 1
ATOM 1854 O O . TYR A 1 223 ? -0.335 -1.308 1.743 1.00 93.94 223 TYR A O 1
ATOM 1862 N N . THR A 1 224 ? -1.561 0.221 2.825 1.00 92.12 224 THR A N 1
ATOM 1863 C CA . THR A 1 224 ? -1.324 1.271 1.811 1.00 92.12 224 THR A CA 1
ATOM 1864 C C . THR A 1 224 ? 0.068 1.898 1.923 1.00 92.12 224 THR A C 1
ATOM 1866 O O . THR A 1 224 ? 0.519 2.548 0.983 1.00 92.12 224 THR A O 1
ATOM 1869 N N . ILE A 1 225 ? 0.783 1.667 3.030 1.00 89.69 225 ILE A N 1
ATOM 1870 C CA . ILE A 1 225 ? 2.131 2.187 3.288 1.00 89.69 225 ILE A CA 1
ATOM 1871 C C . ILE A 1 225 ? 3.181 1.079 3.130 1.00 89.69 225 ILE A C 1
ATOM 1873 O O . ILE A 1 225 ? 4.192 1.273 2.443 1.00 89.69 225 ILE A O 1
ATOM 1877 N N . HIS A 1 226 ? 2.967 -0.079 3.763 1.00 86.38 226 HIS A N 1
ATOM 1878 C CA . HIS A 1 226 ? 3.927 -1.182 3.775 1.00 86.38 226 HIS A CA 1
ATOM 1879 C C . HIS A 1 226 ? 3.262 -2.561 3.936 1.00 86.38 226 HIS A C 1
ATOM 1881 O O . HIS A 1 226 ? 2.290 -2.738 4.657 1.00 86.38 226 HIS A O 1
ATOM 1887 N N . ALA A 1 227 ? 3.858 -3.574 3.310 1.00 79.38 227 ALA A N 1
ATOM 1888 C CA . ALA A 1 227 ? 3.546 -4.995 3.432 1.00 79.38 227 ALA A CA 1
ATOM 1889 C C . ALA A 1 227 ? 3.991 -5.619 4.772 1.00 79.38 227 ALA A C 1
ATOM 1891 O O . ALA A 1 227 ? 4.661 -6.653 4.770 1.00 79.38 227 ALA A O 1
ATOM 1892 N N . GLU A 1 228 ? 3.707 -4.986 5.909 1.00 77.00 228 GLU A N 1
ATOM 1893 C CA . GLU A 1 228 ? 4.051 -5.554 7.216 1.00 77.00 228 GLU A CA 1
ATOM 1894 C C . GLU A 1 228 ? 2.818 -6.154 7.893 1.00 77.00 228 GLU A C 1
ATOM 1896 O O . GLU A 1 228 ? 1.799 -5.500 8.098 1.00 77.00 228 GLU A O 1
ATOM 1901 N N . LYS A 1 229 ? 2.906 -7.441 8.233 1.00 79.12 229 LYS A N 1
ATOM 1902 C CA . LYS A 1 229 ? 1.850 -8.126 8.973 1.00 79.12 229 LYS A CA 1
ATOM 1903 C C . LYS A 1 229 ? 2.032 -7.849 10.459 1.00 79.12 229 LYS A C 1
ATOM 1905 O O . LYS A 1 229 ? 2.994 -8.319 11.058 1.00 79.12 229 LYS A O 1
ATOM 1910 N N . THR A 1 230 ? 1.051 -7.197 11.068 1.00 81.81 230 THR A N 1
ATOM 1911 C CA . THR A 1 230 ? 1.002 -6.995 12.519 1.00 81.81 230 THR A CA 1
ATOM 1912 C C . THR A 1 230 ? 0.035 -7.969 13.207 1.00 81.81 230 THR A C 1
ATOM 1914 O O . THR A 1 230 ? -1.076 -8.230 12.730 1.00 81.81 230 THR A O 1
ATOM 1917 N N . SER A 1 231 ? 0.451 -8.513 14.354 1.00 87.56 231 SER A N 1
ATOM 1918 C CA . SER A 1 231 ? -0.409 -9.265 15.284 1.00 87.56 231 SER A CA 1
ATOM 1919 C C . SER A 1 231 ? -0.978 -8.385 16.402 1.00 87.56 231 SER A C 1
ATOM 1921 O O . SER A 1 231 ? -1.515 -8.900 17.379 1.00 87.56 231 SER A O 1
ATOM 1923 N N . VAL A 1 232 ? -0.833 -7.064 16.292 1.00 91.31 232 VAL A N 1
ATOM 1924 C CA . VAL A 1 232 ? -1.327 -6.110 17.285 1.00 91.31 232 VAL A CA 1
ATOM 1925 C C . VAL A 1 232 ? -2.833 -5.917 17.118 1.00 91.31 232 VAL A C 1
ATOM 1927 O O . VAL A 1 232 ? -3.339 -5.759 16.003 1.00 91.31 232 VAL A O 1
ATOM 1930 N N . HIS A 1 233 ? -3.544 -5.942 18.242 1.00 92.88 233 HIS A N 1
ATOM 1931 C CA . HIS A 1 233 ? -5.001 -5.784 18.309 1.00 92.88 233 HIS A CA 1
ATOM 1932 C C . HIS A 1 233 ? -5.434 -4.471 18.964 1.00 92.88 233 HIS A C 1
ATOM 1934 O O . HIS A 1 233 ? -6.592 -4.085 18.866 1.00 92.88 233 HIS A O 1
ATOM 1940 N N . ASN A 1 234 ? -4.516 -3.768 19.629 1.00 96.31 234 ASN A N 1
ATOM 1941 C CA . ASN A 1 234 ? -4.816 -2.454 20.173 1.00 96.31 234 ASN A CA 1
ATOM 1942 C C . ASN A 1 234 ? -4.983 -1.447 19.026 1.00 96.31 234 ASN A C 1
ATOM 1944 O O . ASN A 1 234 ? -4.145 -1.377 18.123 1.00 96.31 234 ASN A O 1
ATOM 1948 N N . LEU A 1 235 ? -6.076 -0.682 19.045 1.00 97.38 235 LEU A N 1
ATOM 1949 C CA . LEU A 1 235 ? -6.390 0.238 17.952 1.00 97.38 235 LEU A CA 1
ATOM 1950 C C . LEU A 1 235 ? -5.402 1.407 17.869 1.00 97.38 235 LEU A C 1
ATOM 1952 O O . LEU A 1 235 ? -5.031 1.804 16.771 1.00 97.38 235 LEU A O 1
ATOM 1956 N N . VAL A 1 236 ? -4.942 1.936 19.006 1.00 97.12 236 VAL A N 1
ATOM 1957 C CA . VAL A 1 236 ? -4.005 3.073 19.041 1.00 97.12 236 VAL A CA 1
ATOM 1958 C C . VAL A 1 236 ? -2.641 2.663 18.498 1.00 97.12 236 VAL A C 1
ATOM 1960 O O . VAL A 1 236 ? -2.068 3.376 17.676 1.00 97.12 236 VAL A O 1
ATOM 1963 N N . ASP A 1 237 ? -2.155 1.487 18.888 1.00 95.31 237 ASP A N 1
ATOM 1964 C CA . ASP A 1 237 ? -0.899 0.946 18.369 1.00 95.31 237 ASP A CA 1
ATOM 1965 C C . ASP A 1 237 ? -0.976 0.704 16.852 1.00 95.31 237 ASP A C 1
ATOM 1967 O O . ASP A 1 237 ? -0.013 0.965 16.129 1.00 95.31 237 ASP A O 1
ATOM 1971 N N . ASN A 1 238 ? -2.142 0.286 16.343 1.00 95.25 238 ASN A N 1
ATOM 1972 C CA . ASN A 1 238 ? -2.389 0.139 14.906 1.00 95.25 238 ASN A CA 1
ATOM 1973 C C . ASN A 1 238 ? -2.451 1.476 14.138 1.00 95.25 238 ASN A C 1
ATOM 1975 O O . ASN A 1 238 ? -2.432 1.456 12.907 1.00 95.25 238 ASN A O 1
ATOM 1979 N N . CYS A 1 239 ? -2.482 2.626 14.817 1.00 95.31 239 CYS A N 1
ATOM 1980 C CA . CYS A 1 239 ? -2.336 3.939 14.180 1.00 95.31 239 CYS A CA 1
ATOM 1981 C C . CYS A 1 239 ? -0.868 4.372 14.020 1.00 95.31 239 CYS A C 1
ATOM 1983 O O . CYS A 1 239 ? -0.589 5.370 13.347 1.00 95.31 239 CYS A O 1
ATOM 1985 N N . SER A 1 240 ? 0.083 3.645 14.618 1.00 91.56 240 SER A N 1
ATOM 1986 C CA . SER A 1 240 ? 1.506 3.971 14.521 1.00 91.56 240 SER A CA 1
ATOM 1987 C C . SER A 1 240 ? 1.978 3.964 13.064 1.00 91.56 240 SER A C 1
ATOM 1989 O O . SER A 1 240 ? 1.731 3.022 12.315 1.00 91.56 240 SER A O 1
ATOM 1991 N N . GLY A 1 241 ? 2.643 5.041 12.644 1.00 88.62 241 GLY A N 1
ATOM 1992 C CA . GLY A 1 241 ? 3.152 5.196 11.278 1.00 88.62 241 GLY A CA 1
ATOM 1993 C C . GLY A 1 241 ? 2.125 5.642 10.229 1.00 88.62 241 GLY A C 1
ATOM 1994 O O . GLY A 1 241 ? 2.540 5.984 9.123 1.00 88.62 241 GLY A O 1
ATOM 1995 N N . LEU A 1 242 ? 0.825 5.720 10.559 1.00 92.12 242 LEU A N 1
ATOM 1996 C CA . LEU A 1 242 ? -0.198 6.251 9.641 1.00 92.12 242 LEU A CA 1
ATOM 1997 C C . LEU A 1 242 ? -0.127 7.779 9.489 1.00 92.12 242 LEU A C 1
ATOM 1999 O O . LEU A 1 242 ? -0.590 8.317 8.490 1.00 92.12 242 LEU A O 1
ATOM 2003 N N . ASN A 1 243 ? 0.467 8.478 10.463 1.00 91.44 243 ASN A N 1
ATOM 2004 C CA . ASN A 1 243 ? 0.555 9.944 10.519 1.00 91.44 243 ASN A CA 1
ATOM 2005 C C . ASN A 1 243 ? -0.809 10.662 10.416 1.00 91.44 243 ASN A C 1
ATOM 2007 O O . ASN A 1 243 ? -0.876 11.793 9.940 1.00 91.44 243 ASN A O 1
ATOM 2011 N N . ASP A 1 244 ? -1.881 10.031 10.904 1.00 95.69 244 ASP A N 1
ATOM 2012 C CA . ASP A 1 244 ? -3.223 10.615 10.995 1.00 95.69 244 ASP A CA 1
ATOM 2013 C C . ASP A 1 244 ? -3.628 10.743 12.479 1.00 95.69 244 ASP A C 1
ATOM 2015 O O . ASP A 1 244 ? -3.900 9.762 13.188 1.00 95.69 244 ASP A O 1
ATOM 2019 N N . SER A 1 245 ? -3.602 11.981 12.980 1.00 96.50 245 SER A N 1
ATOM 2020 C CA . SER A 1 245 ? -3.915 12.296 14.377 1.00 96.50 245 SER A CA 1
ATOM 2021 C C . SER A 1 245 ? -5.398 12.124 14.702 1.00 96.50 245 SER A C 1
ATOM 2023 O O . SER A 1 245 ? -5.735 11.815 15.847 1.00 96.50 245 SER A O 1
ATOM 2025 N N . GLU A 1 246 ? -6.279 12.273 13.713 1.00 97.00 246 GLU A N 1
ATOM 2026 C CA . GLU A 1 246 ? -7.715 12.070 13.868 1.00 97.00 246 GLU A CA 1
ATOM 2027 C C . GLU A 1 246 ? -8.031 10.581 14.022 1.00 97.00 246 GLU A C 1
ATOM 2029 O O . GLU A 1 246 ? -8.698 10.207 14.989 1.00 97.00 246 GLU A O 1
ATOM 2034 N N . LEU A 1 247 ? -7.458 9.718 13.172 1.00 97.25 247 LEU A N 1
ATOM 2035 C CA . LEU A 1 247 ? -7.551 8.260 13.325 1.00 97.25 247 LEU A CA 1
ATOM 2036 C C . LEU A 1 247 ? -7.037 7.805 14.692 1.00 97.25 247 LEU A C 1
ATOM 2038 O O . LEU A 1 247 ? -7.684 7.005 15.365 1.00 97.25 247 LEU A O 1
ATOM 2042 N N . THR A 1 248 ? -5.904 8.350 15.138 1.00 98.00 248 THR A N 1
ATOM 2043 C CA . THR A 1 248 ? -5.339 8.043 16.462 1.00 98.00 248 THR A CA 1
ATOM 2044 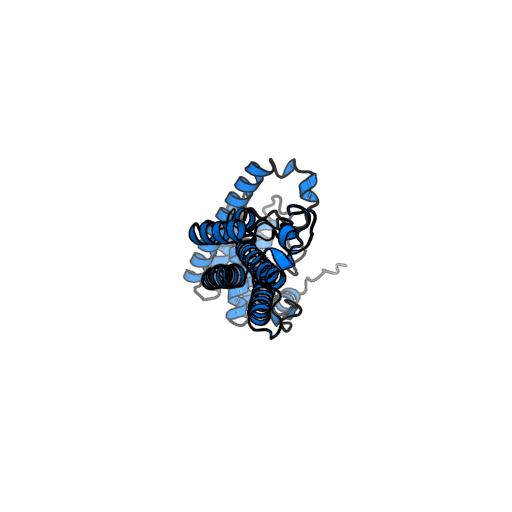C C . THR A 1 248 ? -6.288 8.451 17.593 1.00 98.00 248 THR A C 1
ATOM 2046 O O . THR A 1 248 ? -6.472 7.707 18.560 1.00 98.00 248 THR A O 1
ATOM 2049 N N . ASN A 1 249 ? -6.932 9.614 17.474 1.00 98.44 249 ASN A N 1
ATOM 2050 C CA . ASN A 1 249 ? -7.893 10.098 18.460 1.00 98.44 249 ASN A CA 1
ATOM 2051 C C . ASN A 1 249 ? -9.163 9.230 18.488 1.00 98.44 249 ASN A C 1
ATOM 2053 O O . ASN A 1 249 ? -9.577 8.789 19.562 1.00 98.44 249 ASN A O 1
ATOM 2057 N N . LEU A 1 250 ? -9.742 8.925 17.323 1.00 98.69 250 LEU A N 1
ATOM 2058 C CA . LEU A 1 250 ? -10.913 8.054 17.197 1.00 98.69 250 LEU A CA 1
ATOM 2059 C C . LEU A 1 250 ? -10.633 6.649 17.750 1.00 98.69 250 LEU A C 1
ATOM 2061 O O . LEU A 1 250 ? -11.418 6.140 18.552 1.00 98.69 250 LEU A O 1
ATOM 2065 N N . ALA A 1 251 ? -9.486 6.059 17.399 1.00 98.38 251 ALA A N 1
ATOM 2066 C CA . ALA A 1 251 ? -9.030 4.776 17.930 1.00 98.38 251 ALA A CA 1
ATOM 2067 C C . ALA A 1 251 ? -8.903 4.807 19.460 1.00 98.38 251 ALA A C 1
ATOM 2069 O O . ALA A 1 251 ? -9.387 3.907 20.143 1.00 98.38 251 ALA A O 1
ATOM 2070 N N . SER A 1 252 ? -8.319 5.872 20.019 1.00 98.50 252 SER A N 1
ATOM 2071 C CA . SER A 1 252 ? -8.191 6.050 21.471 1.00 98.50 252 SER A CA 1
ATOM 2072 C C . SER A 1 252 ? -9.541 6.223 22.173 1.00 98.50 252 SER A C 1
ATOM 2074 O O . SER A 1 252 ? -9.735 5.724 23.284 1.00 98.50 252 SER A O 1
ATOM 2076 N N . GLN A 1 253 ? -10.494 6.928 21.559 1.00 98.69 253 GLN A N 1
ATOM 2077 C CA . GLN A 1 253 ? -11.856 7.037 22.084 1.00 98.69 253 GLN A CA 1
ATOM 2078 C C . GLN A 1 253 ? -12.552 5.673 22.102 1.00 98.69 253 GLN A C 1
ATOM 2080 O O . GLN A 1 253 ? -13.118 5.309 23.133 1.00 98.69 253 GLN A O 1
ATOM 2085 N N . LEU A 1 254 ? -12.457 4.904 21.011 1.00 98.62 254 LEU A N 1
ATOM 2086 C CA . LEU A 1 254 ? -13.072 3.581 20.912 1.00 98.62 254 LEU A CA 1
ATOM 2087 C C . LEU A 1 254 ? -12.452 2.602 21.917 1.00 98.62 254 LEU A C 1
ATOM 2089 O O . LEU A 1 254 ? -13.179 1.984 22.691 1.00 98.62 254 LEU A O 1
ATOM 2093 N N . GLU A 1 255 ? -11.122 2.529 21.990 1.00 97.69 255 GLU A N 1
ATOM 2094 C CA . GLU A 1 255 ? -10.416 1.645 22.926 1.00 97.69 255 GLU A CA 1
ATOM 2095 C C . GLU A 1 255 ? -10.738 1.992 24.394 1.00 97.69 255 GLU A C 1
ATOM 2097 O O . GLU A 1 255 ? -10.930 1.096 25.214 1.00 97.69 255 GLU A O 1
ATOM 2102 N N . ARG A 1 256 ? -10.862 3.284 24.744 1.00 98.12 256 ARG A N 1
ATOM 2103 C CA . ARG A 1 256 ? -11.278 3.711 26.096 1.00 98.12 256 ARG A CA 1
ATOM 2104 C C . ARG A 1 256 ? -12.732 3.365 26.402 1.00 98.12 256 ARG A C 1
ATOM 2106 O O . ARG A 1 256 ? -13.037 3.033 27.546 1.00 98.12 256 ARG A O 1
ATOM 2113 N N . LEU A 1 257 ? -13.613 3.461 25.406 1.00 98.12 257 LEU A N 1
ATOM 2114 C CA . LEU A 1 257 ? -15.033 3.162 25.551 1.00 98.12 257 LEU A CA 1
ATOM 2115 C C . LEU A 1 257 ? -15.264 1.668 25.803 1.00 98.12 257 LEU A C 1
ATOM 2117 O O . LEU A 1 257 ? -15.940 1.313 26.768 1.00 98.12 257 LEU A O 1
ATOM 2121 N N . VAL A 1 258 ? -14.702 0.793 24.959 1.00 97.12 258 VAL A N 1
ATOM 2122 C CA . VAL A 1 258 ? -15.031 -0.647 24.985 1.00 97.12 258 VAL A CA 1
ATOM 2123 C C . VAL A 1 258 ? -13.956 -1.527 25.629 1.00 97.12 258 VAL A C 1
ATOM 2125 O O . VAL A 1 258 ? -14.253 -2.636 26.081 1.00 97.12 258 VAL A O 1
ATOM 2128 N N . GLY A 1 259 ? -12.731 -1.022 25.776 1.00 95.62 259 GLY A N 1
ATOM 2129 C CA . GLY A 1 259 ? -11.561 -1.803 26.180 1.00 95.62 259 GLY A CA 1
ATOM 2130 C C . GLY A 1 259 ? -11.021 -2.690 25.055 1.00 95.62 259 GLY A C 1
ATOM 2131 O O . GLY A 1 259 ? -11.548 -2.715 23.947 1.00 95.62 259 GLY A O 1
ATOM 2132 N N . GLY A 1 260 ? -9.968 -3.453 25.354 1.00 91.94 260 GLY A N 1
ATOM 2133 C CA . GLY A 1 260 ? -9.395 -4.390 24.389 1.00 91.94 260 GLY A CA 1
ATOM 2134 C C . GLY A 1 260 ? -10.353 -5.531 24.023 1.00 91.94 260 GLY A C 1
ATOM 2135 O O . GLY A 1 260 ? -11.236 -5.906 24.799 1.00 91.94 260 GLY A O 1
ATOM 2136 N N . SER A 1 261 ? -10.129 -6.148 22.859 1.00 92.50 261 SER A N 1
ATOM 2137 C CA . SER A 1 261 ? -11.034 -7.150 22.268 1.00 92.50 261 SER A CA 1
ATOM 2138 C C . SER A 1 261 ? -11.338 -8.366 23.160 1.00 92.50 261 SER A C 1
ATOM 2140 O O . SER A 1 261 ? -12.372 -9.016 23.001 1.00 92.50 261 SER A O 1
ATOM 2142 N N . ALA A 1 262 ? -10.450 -8.704 24.100 1.00 95.38 262 ALA A N 1
ATOM 2143 C CA . ALA A 1 262 ? -10.653 -9.786 25.064 1.00 95.38 262 ALA A CA 1
ATOM 2144 C C . ALA A 1 262 ? -11.750 -9.466 26.096 1.00 95.38 262 ALA A C 1
ATOM 2146 O O . ALA A 1 262 ? -12.489 -10.366 26.497 1.00 95.38 262 ALA A O 1
ATOM 2147 N N . ARG A 1 263 ? -11.907 -8.191 26.476 1.00 96.00 263 ARG A N 1
ATOM 2148 C CA . ARG A 1 263 ? -12.853 -7.746 27.513 1.00 96.00 263 ARG A CA 1
ATOM 2149 C C . ARG A 1 263 ? -14.312 -8.000 27.141 1.00 96.00 263 ARG A C 1
ATOM 2151 O O . ARG A 1 263 ? -15.121 -8.312 28.004 1.00 96.00 263 ARG A O 1
ATOM 2158 N N . MET A 1 264 ? -14.627 -7.935 25.850 1.00 96.94 264 MET A N 1
ATOM 2159 C CA . MET A 1 264 ? -15.967 -8.210 25.318 1.00 96.94 264 MET A CA 1
ATOM 2160 C C . MET A 1 264 ? -16.280 -9.710 25.212 1.00 96.94 264 MET A C 1
ATOM 2162 O O . MET A 1 264 ? -17.414 -10.071 24.920 1.00 96.94 264 MET A O 1
ATOM 2166 N N . ARG A 1 265 ? -15.293 -10.590 25.433 1.00 97.00 265 ARG A N 1
ATOM 2167 C CA . ARG A 1 265 ? -15.413 -12.035 25.173 1.00 97.00 265 ARG A CA 1
ATOM 2168 C C . ARG A 1 265 ? -15.247 -12.901 26.411 1.00 97.00 265 ARG A C 1
ATOM 2170 O O . ARG A 1 265 ? -15.919 -13.923 26.512 1.00 97.00 265 ARG A O 1
ATOM 2177 N N . TYR A 1 266 ? -14.361 -12.524 27.330 1.00 97.19 266 TYR A N 1
ATOM 2178 C CA . TYR A 1 266 ? -13.983 -13.395 28.440 1.00 97.19 266 TYR A CA 1
ATOM 2179 C C . TYR A 1 266 ? -14.342 -12.790 29.812 1.00 97.19 266 TYR A C 1
ATOM 2181 O O . TYR A 1 266 ? -13.960 -11.651 30.090 1.00 97.19 266 TYR A O 1
ATOM 2189 N N . PRO A 1 267 ? -15.069 -13.520 30.687 1.00 96.69 267 PRO A N 1
ATOM 2190 C CA . PRO A 1 267 ? -15.470 -13.025 32.012 1.00 96.69 267 PRO A CA 1
ATOM 2191 C C . PRO A 1 267 ? -14.324 -12.700 32.981 1.00 96.69 267 PRO A C 1
ATOM 2193 O O . PRO A 1 267 ? -14.491 -11.872 33.868 1.00 96.69 267 PRO A O 1
ATOM 2196 N N . ASP A 1 268 ? -13.150 -13.311 32.824 1.00 96.12 268 ASP A N 1
ATOM 2197 C CA . ASP A 1 268 ? -11.961 -13.037 33.649 1.00 96.12 268 ASP A CA 1
ATOM 2198 C C . ASP A 1 268 ? -11.359 -11.642 33.396 1.00 96.12 268 ASP A C 1
ATOM 2200 O O . ASP A 1 268 ? -10.548 -11.158 34.181 1.00 96.12 268 ASP A O 1
ATOM 2204 N N . GLN A 1 269 ? -11.789 -10.965 32.329 1.00 95.25 269 GLN A N 1
ATOM 2205 C CA . GLN A 1 269 ? -11.373 -9.606 31.979 1.00 95.25 269 GLN A CA 1
ATOM 2206 C C . GLN A 1 269 ? -12.205 -8.518 32.687 1.00 95.25 269 GLN A C 1
ATOM 2208 O O . GLN A 1 269 ? -12.107 -7.333 32.355 1.00 95.25 269 GLN A O 1
ATOM 2213 N N . MET A 1 270 ? -13.058 -8.896 33.643 1.00 90.50 270 MET A N 1
ATOM 2214 C CA . MET A 1 270 ? -13.872 -7.977 34.441 1.00 90.50 270 MET A CA 1
ATOM 2215 C C . MET A 1 270 ? -14.081 -8.480 35.871 1.00 90.50 270 MET A C 1
ATOM 2217 O O . MET A 1 270 ? -13.738 -9.604 36.225 1.00 90.50 270 MET A O 1
ATOM 2221 N N . CYS A 1 271 ? -14.623 -7.615 36.729 1.00 91.06 271 CYS A N 1
ATOM 2222 C CA . CYS A 1 271 ? -14.877 -7.961 38.121 1.00 91.06 271 CYS A CA 1
ATOM 2223 C C . CYS A 1 271 ? -15.993 -9.010 38.229 1.00 91.06 271 CYS A C 1
ATOM 2225 O O . CYS A 1 271 ? -17.148 -8.735 37.893 1.00 91.06 271 CYS A O 1
ATOM 2227 N N . SER A 1 272 ? -15.648 -10.176 38.777 1.00 92.19 272 SER A N 1
ATOM 2228 C CA . SER A 1 272 ? -16.616 -11.184 39.220 1.00 92.19 272 SER A CA 1
ATOM 2229 C C . SER A 1 272 ? -17.687 -10.545 40.127 1.00 92.19 272 SER A C 1
ATOM 2231 O O . SER A 1 272 ? -17.335 -9.701 40.959 1.00 92.19 272 SER A O 1
ATOM 2233 N N . PRO A 1 273 ? -18.982 -10.892 39.984 1.00 95.19 273 PRO A N 1
ATOM 2234 C CA . PRO A 1 273 ? -19.535 -12.013 39.209 1.00 95.19 273 PRO A CA 1
ATOM 2235 C C . PRO A 1 273 ? -19.982 -11.667 37.777 1.00 95.19 273 PRO A C 1
ATOM 2237 O O . PRO A 1 273 ? -20.656 -12.482 37.154 1.00 95.19 273 PRO A O 1
ATOM 2240 N N . LYS A 1 274 ? -19.656 -10.473 37.263 1.00 96.12 274 LYS A N 1
ATOM 2241 C CA . LYS A 1 274 ? -20.185 -9.999 35.975 1.00 96.12 274 LYS A CA 1
ATOM 2242 C C . LYS A 1 274 ? -19.617 -10.768 34.783 1.00 96.12 274 LYS A C 1
ATOM 2244 O O . LYS A 1 274 ? -18.447 -11.153 34.786 1.00 96.12 274 LYS A O 1
ATOM 2249 N N . ILE A 1 275 ? -20.428 -10.897 33.736 1.00 97.00 275 ILE A N 1
ATOM 2250 C CA . ILE A 1 275 ? -20.011 -11.378 32.406 1.00 97.00 275 ILE A CA 1
ATOM 2251 C C . ILE A 1 275 ? -20.061 -10.241 31.368 1.00 97.00 275 ILE A C 1
ATOM 2253 O O . ILE A 1 275 ? -20.768 -9.258 31.597 1.00 97.00 275 ILE A O 1
ATOM 2257 N N . PRO A 1 276 ? -19.373 -10.348 30.207 1.00 96.81 276 PRO A N 1
ATOM 2258 C CA . PRO A 1 276 ? -19.365 -9.276 29.208 1.00 96.81 276 PRO A CA 1
ATOM 2259 C C . PRO A 1 276 ? -20.762 -8.796 28.808 1.00 96.81 276 PRO A C 1
ATOM 2261 O O . PRO A 1 276 ? -21.009 -7.594 28.782 1.00 96.81 276 PRO A O 1
ATOM 2264 N N . ASN A 1 277 ? -21.697 -9.723 28.596 1.00 95.94 277 ASN A N 1
ATOM 2265 C CA . ASN A 1 277 ? -23.079 -9.422 28.215 1.00 95.94 277 ASN A CA 1
ATOM 2266 C C . ASN A 1 277 ? -23.807 -8.469 29.194 1.00 95.94 277 ASN A C 1
ATOM 2268 O O . ASN A 1 277 ? -24.708 -7.746 28.790 1.00 95.94 277 ASN A O 1
ATOM 2272 N N . GLU A 1 278 ? -23.384 -8.402 30.462 1.00 96.25 278 GLU A N 1
ATOM 2273 C CA . GLU A 1 278 ? -23.984 -7.544 31.496 1.00 96.25 278 GLU A CA 1
ATOM 2274 C C . GLU A 1 278 ? -23.289 -6.178 31.647 1.00 96.25 278 GLU A C 1
ATOM 2276 O O . GLU A 1 278 ? -23.741 -5.326 32.417 1.00 96.25 278 GLU A O 1
ATOM 2281 N N . VAL A 1 279 ? -22.151 -5.970 30.977 1.00 95.94 279 VAL A N 1
ATOM 2282 C CA . VAL A 1 279 ? -21.315 -4.768 31.138 1.00 95.94 279 VAL A CA 1
ATOM 2283 C C . VAL A 1 279 ? -21.569 -3.739 30.042 1.00 95.94 279 VAL A C 1
ATOM 2285 O O . VAL A 1 279 ? -21.530 -2.541 30.322 1.00 95.94 279 VAL A O 1
ATOM 2288 N N . TYR A 1 280 ? -21.820 -4.182 28.810 1.00 97.12 280 TYR A N 1
ATOM 2289 C CA . TYR A 1 280 ? -21.974 -3.293 27.659 1.00 97.12 280 TYR A CA 1
ATOM 2290 C C . TYR A 1 280 ? -23.434 -2.869 27.487 1.00 97.12 280 TYR A C 1
ATOM 2292 O O . TYR A 1 280 ? -24.327 -3.704 27.369 1.00 97.12 280 TYR A O 1
ATOM 2300 N N . SER A 1 281 ? -23.683 -1.558 27.473 1.00 97.12 281 SER A N 1
ATOM 2301 C CA . SER A 1 281 ? -25.027 -0.998 27.294 1.00 97.12 281 SER A CA 1
ATOM 2302 C C . SER A 1 281 ? -25.321 -0.638 25.836 1.00 97.12 281 SER A C 1
ATOM 2304 O O . SER A 1 281 ? -24.412 -0.507 25.014 1.00 97.12 281 SER A O 1
ATOM 2306 N N . VAL A 1 282 ? -26.596 -0.373 25.532 1.00 97.25 282 VAL A N 1
ATOM 2307 C CA . VAL A 1 282 ? -27.015 0.160 24.225 1.00 97.25 282 VAL A CA 1
ATOM 2308 C C . VAL A 1 282 ? -26.293 1.461 23.869 1.00 97.25 282 VAL A C 1
ATOM 2310 O O . VAL A 1 282 ? -25.861 1.628 22.734 1.00 97.25 282 VAL A O 1
ATOM 2313 N N . GLN A 1 283 ? -26.084 2.357 24.842 1.00 98.12 283 GLN A N 1
ATOM 2314 C CA . GLN A 1 283 ? -25.380 3.619 24.608 1.00 98.12 283 GLN A CA 1
ATOM 2315 C C . GLN A 1 283 ? -23.911 3.374 24.258 1.00 98.12 283 GLN A C 1
ATOM 2317 O O . GLN A 1 283 ? -23.385 4.032 23.364 1.00 98.12 283 GLN A O 1
ATOM 2322 N N . MET A 1 284 ? -23.259 2.414 24.927 1.00 98.12 284 MET A N 1
ATOM 2323 C CA . MET A 1 284 ? -21.884 2.033 24.596 1.00 98.12 284 MET A CA 1
ATOM 2324 C C . MET A 1 284 ? -21.800 1.435 23.192 1.00 98.12 284 MET A C 1
ATOM 2326 O O . MET A 1 284 ? -20.916 1.818 22.435 1.00 98.12 284 MET A O 1
ATOM 2330 N N . ALA A 1 285 ? -22.730 0.548 22.826 1.00 98.25 285 ALA A N 1
ATOM 2331 C CA . ALA A 1 285 ? -22.763 -0.062 21.499 1.00 98.25 285 ALA A CA 1
ATOM 2332 C C . ALA A 1 285 ? -22.999 0.975 20.390 1.00 98.25 285 ALA A C 1
ATOM 2334 O O . ALA A 1 285 ? -22.267 0.986 19.404 1.00 98.25 285 ALA A O 1
ATOM 2335 N N . GLN A 1 286 ? -23.947 1.897 20.578 1.00 98.31 286 GLN A N 1
ATOM 2336 C CA . GLN A 1 286 ? -24.209 2.985 19.630 1.00 98.31 286 GLN A CA 1
ATOM 2337 C C . GLN A 1 286 ? -23.003 3.923 19.490 1.00 98.31 286 GLN A C 1
ATOM 2339 O O . GLN A 1 286 ? -22.598 4.249 18.378 1.00 98.31 286 GLN A O 1
ATOM 2344 N N . GLN A 1 287 ? -22.371 4.318 20.600 1.00 98.62 287 GLN A N 1
ATOM 2345 C CA . GLN A 1 287 ? -21.157 5.140 20.550 1.00 98.62 287 GLN A CA 1
ATOM 2346 C C . GLN A 1 287 ? -19.980 4.401 19.898 1.00 98.62 287 GLN A C 1
ATOM 2348 O O . GLN A 1 287 ? -19.211 5.014 19.156 1.00 98.62 287 GLN A O 1
ATOM 2353 N N . ALA A 1 288 ? -19.840 3.095 20.142 1.00 98.62 288 ALA A N 1
ATOM 2354 C CA . ALA A 1 288 ? -18.813 2.273 19.512 1.00 98.62 288 ALA A CA 1
ATOM 2355 C C . ALA A 1 288 ? -19.028 2.162 17.997 1.00 98.62 288 ALA A C 1
ATOM 2357 O O . ALA A 1 288 ? -18.058 2.277 17.246 1.00 98.62 288 ALA A O 1
ATOM 2358 N N . LEU A 1 289 ? -20.280 2.003 17.554 1.00 98.6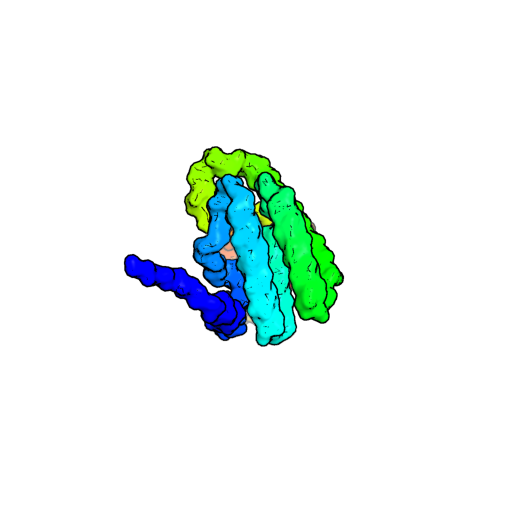9 289 LEU A N 1
ATOM 2359 C CA . LEU A 1 289 ? -20.649 2.002 16.139 1.00 98.69 289 LEU A CA 1
ATOM 2360 C C . LEU A 1 289 ? -20.301 3.338 15.476 1.00 98.69 289 LEU A C 1
ATOM 2362 O O . LEU A 1 289 ? -19.626 3.345 14.451 1.00 98.69 289 LEU A O 1
ATOM 2366 N N . GLU A 1 290 ? -20.673 4.462 16.090 1.00 98.75 290 GLU A N 1
ATOM 2367 C CA . GLU A 1 290 ? -20.364 5.801 15.570 1.00 98.75 290 GLU A CA 1
ATOM 2368 C C . GLU A 1 290 ? -18.855 6.054 15.447 1.00 98.75 290 GLU A C 1
ATOM 2370 O O . GLU A 1 290 ? -18.379 6.563 14.431 1.00 98.75 290 GLU A O 1
ATOM 2375 N N . LEU A 1 291 ? -18.073 5.681 16.466 1.00 98.81 291 LEU A N 1
ATOM 2376 C CA . LEU A 1 291 ? -16.615 5.814 16.429 1.00 98.81 291 LEU A CA 1
ATOM 2377 C C . LEU A 1 291 ? -15.989 4.903 15.368 1.00 98.81 291 LEU A C 1
ATOM 2379 O O . LEU A 1 291 ? -15.128 5.352 14.612 1.00 98.81 291 LEU A O 1
ATOM 2383 N N . SER A 1 292 ? -16.432 3.647 15.287 1.00 98.75 292 SER A N 1
ATOM 2384 C CA . SER A 1 292 ? -15.938 2.688 14.296 1.00 98.75 292 SER A CA 1
ATOM 2385 C C . SER A 1 292 ? -16.263 3.133 12.869 1.00 98.75 292 SER A C 1
ATOM 2387 O O . SER A 1 292 ? -15.380 3.144 12.014 1.00 98.75 292 SER A O 1
ATOM 2389 N N . LYS A 1 293 ? -17.483 3.627 12.629 1.00 98.81 293 LYS A N 1
ATOM 2390 C CA . LYS A 1 293 ? -17.902 4.190 11.340 1.00 98.81 293 LYS A CA 1
ATOM 2391 C C . LYS A 1 293 ? -17.029 5.371 10.921 1.00 98.81 293 LYS A C 1
ATOM 2393 O O . LYS A 1 293 ? -16.586 5.410 9.778 1.00 98.81 293 LYS A O 1
ATOM 2398 N N . LYS A 1 294 ? -16.711 6.291 11.840 1.00 98.81 294 LYS A N 1
ATOM 2399 C CA . LYS A 1 294 ? -15.785 7.406 11.565 1.00 98.81 294 LYS A CA 1
ATOM 2400 C C . LYS A 1 294 ? -14.386 6.921 11.186 1.00 98.81 294 LYS A C 1
ATOM 2402 O O . LYS A 1 294 ? -13.799 7.467 10.261 1.00 98.81 294 LYS A O 1
ATOM 2407 N N . ILE A 1 295 ? -13.867 5.892 11.862 1.00 98.75 295 ILE A N 1
ATOM 2408 C CA . ILE A 1 295 ? -12.569 5.285 11.521 1.00 98.75 295 ILE A CA 1
ATOM 2409 C C . ILE A 1 295 ? -12.618 4.671 10.119 1.00 98.75 295 ILE A C 1
ATOM 2411 O O . ILE A 1 295 ? -11.735 4.945 9.312 1.00 98.75 295 ILE A O 1
ATOM 2415 N N . VAL A 1 296 ? -13.644 3.868 9.820 1.00 98.62 296 VAL A N 1
ATOM 2416 C CA . VAL A 1 296 ? -13.804 3.199 8.518 1.00 98.62 296 VAL A CA 1
ATOM 2417 C C . VAL A 1 296 ? -13.897 4.224 7.384 1.00 98.62 296 VAL A C 1
ATOM 2419 O O . VAL A 1 296 ? -13.122 4.124 6.438 1.00 98.62 296 VAL A O 1
ATOM 2422 N N . VAL A 1 297 ? -14.749 5.247 7.515 1.00 98.50 297 VAL A N 1
ATOM 2423 C CA . VAL A 1 297 ? -14.890 6.326 6.516 1.00 98.50 297 VAL A CA 1
ATOM 2424 C C . VAL A 1 297 ? -13.574 7.080 6.326 1.00 98.50 297 VAL A C 1
ATOM 2426 O O . VAL A 1 297 ? -13.130 7.284 5.202 1.00 98.50 297 VAL A O 1
ATOM 2429 N N . ARG A 1 298 ? -12.893 7.446 7.418 1.00 97.81 298 ARG A N 1
ATOM 2430 C CA . ARG A 1 298 ? -11.620 8.173 7.339 1.00 97.81 298 ARG A CA 1
ATOM 2431 C C . ARG A 1 298 ? -10.515 7.354 6.669 1.00 97.81 298 ARG A C 1
ATOM 2433 O O . ARG A 1 298 ? -9.661 7.911 5.983 1.00 97.81 298 ARG A O 1
ATOM 2440 N N . VAL A 1 299 ? -10.501 6.037 6.878 1.00 97.56 299 VAL A N 1
ATOM 2441 C CA . VAL A 1 299 ? -9.589 5.141 6.156 1.00 97.56 299 VAL A CA 1
ATOM 2442 C C . VAL A 1 299 ? -9.956 5.086 4.676 1.00 97.56 299 VAL A C 1
ATOM 2444 O O . VAL A 1 299 ? -9.055 5.177 3.848 1.00 97.56 299 VAL A O 1
ATOM 2447 N N . GLU A 1 300 ? -11.244 4.977 4.342 1.00 97.00 300 GLU A N 1
ATOM 2448 C CA . GLU A 1 300 ? -11.735 4.958 2.959 1.00 97.00 300 GLU A CA 1
ATOM 2449 C C . GLU A 1 300 ? -11.285 6.186 2.164 1.00 97.00 300 GLU A C 1
ATOM 2451 O O . GLU A 1 300 ? -10.703 6.041 1.091 1.00 97.00 300 GLU A O 1
ATOM 2456 N N . GLU A 1 301 ? -11.467 7.383 2.729 1.00 94.19 301 GLU A N 1
ATOM 2457 C CA . GLU A 1 301 ? -11.075 8.663 2.119 1.00 94.19 301 GLU A CA 1
ATOM 2458 C C . GLU A 1 301 ? -9.571 8.760 1.813 1.00 94.19 301 GLU A C 1
ATOM 2460 O O . GLU A 1 301 ? -9.162 9.494 0.914 1.00 94.19 301 GLU A O 1
ATOM 2465 N N . ASN A 1 302 ? -8.745 8.027 2.564 1.00 88.31 302 ASN A N 1
ATOM 2466 C CA . ASN A 1 302 ? -7.289 8.045 2.456 1.00 88.31 302 ASN A CA 1
ATOM 2467 C C . ASN A 1 302 ? -6.725 6.861 1.647 1.00 88.31 302 ASN A C 1
ATOM 2469 O O . ASN A 1 302 ? -5.502 6.755 1.496 1.00 88.31 302 ASN A O 1
ATOM 2473 N N . MET A 1 303 ? -7.569 5.949 1.151 1.00 86.81 303 MET A N 1
ATOM 2474 C CA . MET A 1 303 ? -7.112 4.829 0.328 1.00 86.81 303 MET A CA 1
ATOM 2475 C C . MET A 1 303 ? -6.924 5.236 -1.148 1.00 86.81 303 MET A C 1
ATOM 2477 O O . MET A 1 303 ? -7.751 5.967 -1.689 1.00 86.81 303 MET A O 1
ATOM 2481 N N . PRO A 1 304 ? -5.849 4.758 -1.810 1.00 73.38 304 PRO A N 1
ATOM 2482 C CA . PRO A 1 304 ? -5.579 5.010 -3.227 1.00 73.38 304 PRO A CA 1
ATOM 2483 C C . PRO A 1 304 ? -6.364 4.102 -4.187 1.00 73.38 304 PRO A C 1
ATOM 2485 O O . PRO A 1 304 ? -6.703 2.948 -3.819 1.00 73.38 304 PRO A O 1
#

Organism: NCBI:txid174260